Protein AF-A0A359MXP4-F1 (afdb_monomer_lite)

Sequence (325 aa):
GDGKAEIVTGVGAGGGPQVRVFDVSGNPKFGNGFFAFDSSFRGGCDVTVGDFNGDGKAEIAVAAGPGGSPHVRVFTRKGRFLGTEFRPFASDNTGGVSLATANVDGGDDDELVMAIQSAGEAWVKTYKNDGTILGEWKSFADLYSGVAIGAGDITGDGKDDIAVTPRQSAGPHVLWYKGHGKYTGDNFFAYPEDFRGGVNIATGDVNGDGAVDIVTVPGKNRAAGRADLVRYIDVDISEQTTRVYEYGELVREFLVSTGVTKYPTTLGEFSVRKKIYMMDYRWEYGPDHPDNYDIKDVKWNLSFNPADHQYLHYAYWHNNFGHPM

Secondary structure (DSSP, 8-state):
--S--EEEEE--TTS-SEEEEEETTS-BSSTT-EESS-TT--S-EEEEEE-TTSSSS-EEEEEE-TTS-S-EEEE-TTS-EEEEEE--S-TT--S-EEEEEE--SSSSSPEEEEEE-SSS--EEEEE-TTS-EEEEEESSTT--S-EEEEEE-SSSSSS-EEEEEE-TTS--EEEEEETTS-EEEEEEESS-TT--S-EEEEEE-SSSSSSPEEEEEEPP---SS-TTSSEEEEEETTTTEEEEEETTEEEEEEE--PPPTTSPPPPS-----EEEEEEEEEE-SSTT-TT-EEEEEEEEEEEEETTTTEEE---TT---TTS--

Structure (mmCIF, N/CA/C/O backbone):
data_AF-A0A359MXP4-F1
#
_entry.id   AF-A0A359MXP4-F1
#
loop_
_atom_site.group_PDB
_atom_site.id
_atom_site.type_symbol
_atom_site.label_atom_id
_atom_site.label_alt_id
_atom_site.label_comp_id
_atom_site.label_asym_id
_atom_site.label_entity_id
_atom_site.label_seq_id
_atom_site.pdbx_PDB_ins_code
_atom_site.Cartn_x
_atom_site.Cartn_y
_atom_site.Cartn_z
_atom_site.occupancy
_atom_site.B_iso_or_equiv
_atom_site.auth_seq_id
_atom_site.auth_comp_id
_atom_site.auth_asym_id
_atom_site.auth_atom_id
_atom_site.pdbx_PDB_model_num
ATOM 1 N N . GLY A 1 1 ? -21.546 1.685 19.168 1.00 58.75 1 GLY A N 1
ATOM 2 C CA . GLY A 1 1 ? -21.917 2.501 20.360 1.00 58.75 1 GLY A CA 1
ATOM 3 C C . GLY A 1 1 ? -23.238 2.066 20.982 1.00 58.75 1 GLY A C 1
ATOM 4 O O . GLY A 1 1 ? -23.473 2.295 22.157 1.00 58.75 1 GLY A O 1
ATOM 5 N N . ASP A 1 2 ? -24.090 1.426 20.189 1.00 76.31 2 ASP A N 1
ATOM 6 C CA . ASP A 1 2 ? -25.285 0.665 20.568 1.00 76.31 2 ASP A CA 1
ATOM 7 C C . ASP A 1 2 ? -24.973 -0.833 20.801 1.00 76.31 2 ASP A C 1
ATOM 9 O O . ASP A 1 2 ? -25.874 -1.669 20.768 1.00 76.31 2 ASP A O 1
ATOM 13 N N . GLY A 1 3 ? -23.692 -1.181 20.992 1.00 80.06 3 GLY A N 1
ATOM 14 C CA . GLY A 1 3 ? -23.215 -2.561 21.121 1.00 80.06 3 GLY A CA 1
ATOM 15 C C . GLY A 1 3 ? -23.261 -3.391 19.833 1.00 80.06 3 GLY A C 1
ATOM 16 O O . GLY A 1 3 ? -23.008 -4.589 19.893 1.00 80.06 3 GLY A O 1
ATOM 17 N N . LYS A 1 4 ? -23.590 -2.794 18.679 1.00 85.75 4 LYS A N 1
ATOM 18 C CA . LYS A 1 4 ? -23.597 -3.482 17.384 1.00 85.75 4 LYS A CA 1
ATOM 19 C C . LYS A 1 4 ? -22.429 -3.009 16.528 1.00 85.75 4 LYS A C 1
ATOM 21 O O . LYS A 1 4 ? -22.044 -1.845 16.589 1.00 85.75 4 LYS A O 1
ATOM 26 N N . ALA A 1 5 ? -21.876 -3.930 15.745 1.00 88.00 5 ALA A N 1
ATOM 27 C CA . ALA A 1 5 ? -20.875 -3.597 14.745 1.00 88.00 5 ALA A CA 1
ATOM 28 C C . ALA A 1 5 ? -21.509 -2.807 13.589 1.00 88.00 5 ALA A C 1
ATOM 30 O O . ALA A 1 5 ? -22.690 -2.964 13.266 1.00 88.00 5 ALA A O 1
ATOM 31 N N . GLU A 1 6 ? -20.699 -1.981 12.943 1.00 92.94 6 GLU A N 1
ATOM 32 C CA . GLU A 1 6 ? -21.036 -1.255 11.724 1.00 92.94 6 GLU A CA 1
ATOM 33 C C . GLU A 1 6 ? -19.986 -1.532 10.646 1.00 92.94 6 GLU A C 1
ATOM 35 O O . GLU A 1 6 ? -18.861 -1.925 10.941 1.00 92.94 6 GLU A O 1
ATOM 40 N N . ILE A 1 7 ? -20.355 -1.301 9.388 1.00 95.25 7 ILE A N 1
ATOM 41 C CA . ILE A 1 7 ? -19.462 -1.440 8.237 1.00 95.25 7 ILE A CA 1
ATOM 42 C C . ILE A 1 7 ? -19.042 -0.042 7.793 1.00 95.25 7 ILE A C 1
ATOM 44 O O . ILE A 1 7 ? -19.893 0.788 7.468 1.00 95.25 7 ILE A O 1
ATOM 48 N N . VAL A 1 8 ? -17.738 0.218 7.741 1.00 97.19 8 VAL A N 1
ATOM 49 C CA . VAL A 1 8 ? -17.172 1.462 7.206 1.00 97.19 8 VAL A CA 1
ATOM 50 C C . VAL A 1 8 ? -16.453 1.155 5.900 1.00 97.19 8 VAL A C 1
ATOM 52 O O . VAL A 1 8 ? -15.675 0.212 5.823 1.00 97.19 8 VAL A O 1
ATOM 55 N N . THR A 1 9 ? -16.718 1.942 4.860 1.00 97.19 9 THR A N 1
ATOM 56 C CA . THR A 1 9 ? -16.117 1.747 3.534 1.00 97.19 9 THR A CA 1
ATOM 57 C C . THR A 1 9 ? -15.440 3.022 3.060 1.00 97.19 9 THR A C 1
ATOM 59 O O . THR A 1 9 ? -16.075 4.081 3.082 1.00 97.19 9 THR A O 1
ATOM 62 N N . GLY A 1 10 ? -14.212 2.906 2.561 1.00 97.31 10 GLY A N 1
ATOM 63 C CA . GLY A 1 10 ? -13.547 3.904 1.724 1.00 97.31 10 GLY A CA 1
ATOM 64 C C . GLY A 1 10 ? -13.603 3.501 0.251 1.00 97.31 10 GLY A C 1
ATOM 65 O O . GLY A 1 10 ? -13.721 2.320 -0.080 1.00 97.31 10 GLY A O 1
ATOM 66 N N . VAL A 1 11 ? -13.547 4.476 -0.651 1.00 96.38 11 VAL A N 1
ATOM 67 C CA . VAL A 1 11 ? -13.474 4.209 -2.093 1.00 96.38 11 VAL A CA 1
ATOM 68 C C . VAL A 1 11 ? -12.009 4.141 -2.515 1.00 96.38 11 VAL A C 1
ATOM 70 O O . VAL A 1 11 ? -11.247 5.056 -2.226 1.00 96.38 11 VAL A O 1
ATOM 73 N N . GLY A 1 12 ? -11.619 3.082 -3.226 1.00 91.75 12 GLY A N 1
ATOM 74 C CA . GLY A 1 12 ? -10.251 2.911 -3.724 1.00 91.75 12 GLY A CA 1
ATOM 75 C C . GLY A 1 12 ? -9.867 3.846 -4.882 1.00 91.75 12 GLY A C 1
ATOM 76 O O . GLY A 1 12 ? -10.651 4.683 -5.340 1.00 91.75 12 GLY A O 1
ATOM 77 N N . ALA A 1 13 ? -8.639 3.675 -5.382 1.00 88.69 13 ALA A N 1
ATOM 78 C CA . ALA A 1 13 ? -8.082 4.471 -6.477 1.00 88.69 13 ALA A CA 1
ATOM 79 C C . ALA A 1 13 ? -8.990 4.503 -7.724 1.00 88.69 13 ALA A C 1
ATOM 81 O O . ALA A 1 13 ? -9.570 3.494 -8.125 1.00 88.69 13 ALA A O 1
ATOM 82 N N . GLY A 1 14 ? -9.100 5.681 -8.344 1.00 87.94 14 GLY A N 1
ATOM 83 C CA . GLY A 1 14 ? -10.032 5.987 -9.434 1.00 87.94 14 GLY A CA 1
ATOM 84 C C . GLY A 1 14 ? -11.324 6.664 -8.960 1.00 87.94 14 GLY A C 1
ATOM 85 O O . GLY A 1 14 ? -11.947 7.396 -9.731 1.00 87.94 14 GLY A O 1
ATOM 86 N N . GLY A 1 15 ? -11.707 6.486 -7.692 1.00 92.19 15 GLY A N 1
ATOM 87 C CA . GLY A 1 15 ? -12.828 7.185 -7.066 1.00 92.19 15 GLY A CA 1
ATOM 88 C C . GLY A 1 15 ? -12.403 8.352 -6.171 1.00 92.19 15 GLY A C 1
ATOM 89 O O . GLY A 1 15 ? -11.222 8.574 -5.911 1.00 92.19 15 GLY A O 1
ATOM 90 N N . GLY A 1 16 ? -13.384 9.134 -5.713 1.00 95.88 16 GLY A N 1
ATOM 91 C CA . GLY A 1 16 ? -13.147 10.191 -4.723 1.00 95.88 16 GLY A CA 1
ATOM 92 C C . GLY A 1 16 ? -12.877 9.636 -3.321 1.00 95.88 16 GLY A C 1
ATOM 93 O O . GLY A 1 16 ? -13.247 8.497 -3.063 1.00 95.88 16 GLY A O 1
ATOM 94 N N . PRO A 1 17 ? -12.300 10.419 -2.391 1.00 97.44 17 PRO A N 1
ATOM 95 C CA . PRO A 1 17 ? -12.008 9.990 -1.016 1.00 97.44 17 PRO A CA 1
ATOM 96 C C . PRO A 1 17 ? -13.277 9.959 -0.142 1.00 97.44 17 PRO A C 1
ATOM 98 O O . PRO A 1 17 ? -13.365 10.625 0.895 1.00 97.44 17 PRO A O 1
ATOM 101 N N . GLN A 1 18 ? -14.309 9.265 -0.620 1.00 97.81 18 GLN A N 1
ATOM 102 C CA . GLN A 1 18 ? -15.609 9.162 0.024 1.00 97.81 18 GLN A CA 1
ATOM 103 C C . GLN A 1 18 ? -15.598 8.025 1.040 1.00 97.81 18 GLN A C 1
ATOM 105 O O . GLN A 1 18 ? -15.210 6.901 0.728 1.00 97.81 18 GLN A O 1
ATOM 110 N N . VAL A 1 19 ? -16.107 8.319 2.231 1.00 98.44 19 VAL A N 1
ATOM 111 C CA . VAL A 1 19 ? -16.314 7.354 3.305 1.00 98.44 19 VAL A CA 1
ATOM 112 C C . VAL A 1 19 ? -17.802 7.210 3.571 1.00 98.44 19 VAL A C 1
ATOM 114 O O . VAL A 1 19 ? -18.528 8.204 3.659 1.00 98.44 19 VAL A O 1
ATOM 117 N N . ARG A 1 20 ? -18.268 5.969 3.710 1.00 97.50 20 ARG A N 1
ATOM 118 C CA . ARG A 1 20 ? -19.659 5.640 4.046 1.00 97.50 20 ARG A CA 1
ATOM 119 C C . ARG A 1 20 ? -19.707 4.671 5.217 1.00 97.50 20 ARG A C 1
ATOM 121 O O . ARG A 1 20 ? -18.779 3.896 5.420 1.00 97.50 20 ARG A O 1
ATOM 128 N N . VAL A 1 21 ? -20.801 4.738 5.970 1.00 96.88 21 VAL A N 1
ATOM 129 C CA . VAL A 1 21 ? -21.046 3.890 7.140 1.00 96.88 21 VAL A CA 1
ATOM 130 C C . VAL A 1 21 ? -22.407 3.231 6.998 1.00 96.88 21 VAL A C 1
ATOM 132 O O . VAL A 1 21 ? -23.401 3.908 6.707 1.00 96.88 21 VAL A O 1
ATOM 135 N N . PHE A 1 22 ? -22.446 1.927 7.227 1.00 95.69 22 PHE A N 1
ATOM 136 C CA . PHE A 1 22 ? -23.628 1.089 7.118 1.00 95.69 22 PHE A CA 1
ATOM 137 C C . PHE A 1 22 ? -23.827 0.271 8.393 1.00 95.69 22 PHE A C 1
ATOM 139 O O . PHE A 1 22 ? -22.880 0.022 9.137 1.00 95.69 22 PHE A O 1
ATOM 146 N N . ASP A 1 23 ? -25.058 -0.156 8.653 1.00 93.44 23 ASP A N 1
ATOM 147 C CA . ASP A 1 23 ? -25.278 -1.276 9.564 1.00 93.44 23 ASP A CA 1
ATOM 148 C C . ASP A 1 23 ? -24.835 -2.601 8.916 1.00 93.44 23 ASP A C 1
ATOM 150 O O . ASP A 1 23 ? -24.521 -2.667 7.725 1.00 93.44 23 ASP A O 1
ATOM 154 N N . VAL A 1 24 ? -24.847 -3.680 9.697 1.00 93.06 24 VAL A N 1
ATOM 155 C CA . VAL A 1 24 ? -24.519 -5.035 9.214 1.00 93.06 24 VAL A CA 1
ATOM 156 C C . VAL A 1 24 ? -25.471 -5.565 8.136 1.00 93.06 24 VAL A C 1
ATOM 158 O O . VAL A 1 24 ? -25.159 -6.548 7.476 1.00 93.06 24 VAL A O 1
ATOM 161 N N . SER A 1 25 ? -26.639 -4.941 7.951 1.00 94.31 25 SER A N 1
ATOM 162 C CA . SER A 1 25 ? -27.585 -5.264 6.875 1.00 94.31 25 SER A CA 1
ATOM 163 C C . SER A 1 25 ? -27.326 -4.448 5.601 1.00 94.31 25 SER A C 1
ATOM 165 O O . SER A 1 25 ? -28.045 -4.613 4.617 1.00 94.31 25 SER A O 1
ATOM 167 N N . GLY A 1 26 ? -26.313 -3.575 5.597 1.00 93.50 26 GLY A N 1
ATOM 168 C CA . GLY A 1 26 ? -25.959 -2.723 4.465 1.00 93.50 26 GLY A CA 1
ATOM 169 C C . GLY A 1 26 ? -26.799 -1.449 4.346 1.00 93.50 26 GLY A C 1
ATOM 170 O O . GLY A 1 26 ? -26.709 -0.757 3.330 1.00 93.50 26 GLY A O 1
ATOM 171 N N . ASN A 1 27 ? -27.601 -1.093 5.355 1.00 94.56 27 ASN A N 1
ATOM 172 C CA . ASN A 1 27 ? -28.353 0.161 5.340 1.00 94.56 27 ASN A CA 1
ATOM 173 C C . ASN A 1 27 ? -27.451 1.327 5.758 1.00 94.56 27 ASN A C 1
ATOM 175 O O . ASN A 1 27 ? -26.752 1.227 6.769 1.00 94.56 27 ASN A O 1
ATOM 179 N N . PRO A 1 28 ? -27.469 2.465 5.041 1.00 94.44 28 PRO A N 1
ATOM 180 C CA . PRO A 1 28 ? -26.634 3.609 5.386 1.00 94.44 28 PRO A CA 1
ATOM 181 C C . PRO A 1 28 ? -27.048 4.211 6.736 1.00 94.44 28 PRO A C 1
ATOM 183 O O . PRO A 1 28 ? -28.216 4.532 6.954 1.00 94.44 28 PRO A O 1
ATOM 186 N N . LYS A 1 29 ? -26.078 4.428 7.632 1.00 92.00 29 LYS A N 1
ATOM 187 C CA . LYS A 1 29 ? -26.317 4.994 8.975 1.00 92.00 29 LYS A CA 1
ATOM 188 C C . LYS A 1 29 ? -26.466 6.516 8.969 1.00 92.00 29 LYS A C 1
ATOM 190 O O . LYS A 1 29 ? -27.056 7.067 9.897 1.00 92.00 29 LYS A O 1
ATOM 195 N N . PHE A 1 30 ? -25.944 7.205 7.951 1.00 89.19 30 PHE A N 1
ATOM 196 C CA . PHE A 1 30 ? -26.188 8.634 7.733 1.00 89.19 30 PHE A CA 1
ATOM 197 C C . PHE A 1 30 ? -25.891 9.070 6.290 1.00 89.19 30 PHE A C 1
ATOM 199 O O . PHE A 1 30 ? -24.828 8.774 5.745 1.00 89.19 30 PHE A O 1
ATOM 206 N N . GLY A 1 31 ? -26.818 9.843 5.710 1.00 85.75 31 GLY A N 1
ATOM 207 C CA . GLY A 1 31 ? -26.658 10.554 4.436 1.00 85.75 31 GLY A CA 1
ATOM 208 C C . GLY A 1 31 ? -25.987 9.750 3.312 1.00 85.75 31 GLY A C 1
ATOM 209 O O . GLY A 1 31 ? -26.146 8.537 3.196 1.00 85.75 31 GLY A O 1
ATOM 210 N N . ASN A 1 32 ? -25.197 10.450 2.497 1.00 89.75 32 ASN A N 1
ATOM 211 C CA . ASN A 1 32 ? -24.334 9.859 1.468 1.00 89.75 32 ASN A CA 1
ATOM 212 C C . ASN A 1 32 ? -22.888 9.680 1.969 1.00 89.75 32 ASN A C 1
ATOM 214 O O . ASN A 1 32 ? -21.954 9.655 1.168 1.00 89.75 32 ASN A O 1
ATOM 218 N N . GLY A 1 33 ? -22.689 9.577 3.286 1.00 95.31 33 GLY A N 1
ATOM 219 C CA . GLY A 1 33 ? -21.358 9.625 3.885 1.00 95.31 33 GLY A CA 1
ATOM 220 C C . GLY A 1 33 ? -20.721 11.016 3.806 1.00 95.31 33 GLY A C 1
ATOM 221 O O . GLY A 1 33 ? -21.423 12.029 3.838 1.00 95.31 33 GLY A O 1
ATOM 222 N N . PHE A 1 34 ? -19.393 11.066 3.723 1.00 97.69 34 PHE A N 1
ATOM 223 C CA . PHE A 1 34 ? -18.607 12.305 3.675 1.00 97.69 34 PHE A CA 1
ATOM 224 C C . PHE A 1 34 ? -17.335 12.129 2.834 1.00 97.69 34 PHE A C 1
ATOM 226 O O . PHE A 1 34 ? -16.897 11.006 2.600 1.00 97.69 34 PHE A O 1
ATOM 233 N N . PHE A 1 35 ? -16.733 13.233 2.386 1.00 97.69 35 PHE A N 1
ATOM 234 C CA . PHE A 1 35 ? -15.404 13.225 1.766 1.00 97.69 35 PHE A CA 1
ATOM 235 C C . PHE A 1 35 ? -14.353 13.610 2.809 1.00 97.69 35 PHE A C 1
ATOM 237 O O . PHE A 1 35 ? -14.474 14.657 3.443 1.00 97.69 35 PHE A O 1
ATOM 244 N N . ALA A 1 36 ? -13.332 12.771 2.994 1.00 97.81 36 ALA A N 1
ATOM 245 C CA . ALA A 1 36 ? -12.276 13.019 3.983 1.00 97.81 36 ALA A CA 1
ATOM 246 C C . ALA A 1 36 ? -11.244 14.064 3.515 1.00 97.81 36 ALA A C 1
ATOM 248 O O . ALA A 1 36 ? -10.635 14.772 4.326 1.00 97.81 36 ALA A O 1
ATOM 249 N N . PHE A 1 37 ? -11.084 14.182 2.195 1.00 97.44 37 PHE A N 1
ATOM 250 C CA . PHE A 1 37 ? -10.199 15.129 1.516 1.00 97.44 37 PHE A CA 1
ATOM 251 C C . PHE A 1 37 ? -10.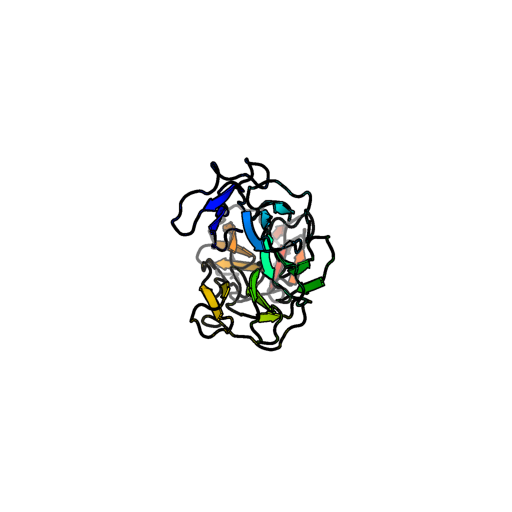953 15.848 0.389 1.00 97.44 37 PHE A C 1
ATOM 253 O O . PHE A 1 37 ? -12.182 15.790 0.323 1.00 97.44 37 PHE A O 1
ATOM 260 N N . ASP A 1 38 ? -10.228 16.543 -0.490 1.00 96.94 38 ASP A N 1
ATOM 261 C CA . ASP A 1 38 ? -10.822 17.234 -1.633 1.00 96.94 38 ASP A CA 1
ATOM 262 C C . ASP A 1 38 ? -11.672 16.270 -2.479 1.00 96.94 38 ASP A C 1
ATOM 264 O O . ASP A 1 38 ? -11.207 15.223 -2.926 1.00 96.94 38 ASP A O 1
ATOM 268 N N . SER A 1 39 ? -12.937 16.623 -2.708 1.00 96.69 39 SER A N 1
ATOM 269 C CA . SER A 1 39 ? -13.881 15.783 -3.456 1.00 96.69 39 SER A CA 1
ATOM 270 C C . SER A 1 39 ? -13.497 15.564 -4.926 1.00 96.69 39 SER A C 1
ATOM 272 O O . SER A 1 39 ? -14.024 14.653 -5.568 1.00 96.69 39 SER A O 1
ATOM 274 N N . SER A 1 40 ? -12.588 16.373 -5.478 1.00 96.88 40 SER A N 1
ATOM 275 C CA . SER A 1 40 ? -12.017 16.221 -6.821 1.00 96.88 40 SER A CA 1
ATOM 276 C C . SER A 1 40 ? -10.807 15.284 -6.863 1.00 96.88 40 SER A C 1
ATOM 278 O O . SER A 1 40 ? -10.468 14.795 -7.940 1.00 96.88 40 SER A O 1
ATOM 280 N N . PHE A 1 41 ? -10.203 14.958 -5.715 1.00 95.81 41 PHE A N 1
ATOM 281 C CA . PHE A 1 41 ? -9.130 13.970 -5.632 1.00 95.81 41 PHE A CA 1
ATOM 282 C C . PHE A 1 41 ? -9.629 12.602 -6.112 1.00 95.81 41 PHE A C 1
ATOM 284 O O . PHE A 1 41 ? -10.774 12.232 -5.854 1.00 95.81 41 PHE A O 1
ATOM 291 N N . ARG A 1 42 ? -8.801 11.859 -6.855 1.00 96.12 42 ARG A N 1
ATOM 292 C CA . ARG A 1 42 ? -9.168 10.558 -7.452 1.00 96.12 42 ARG A CA 1
ATOM 293 C C . ARG A 1 42 ? -8.266 9.400 -7.029 1.00 96.12 42 ARG A C 1
ATOM 295 O O . ARG A 1 42 ? -8.372 8.309 -7.580 1.00 96.12 42 ARG A O 1
ATOM 302 N N . GLY A 1 43 ? -7.400 9.618 -6.042 1.00 92.62 43 GLY A N 1
ATOM 303 C CA . GLY A 1 43 ? -6.613 8.542 -5.440 1.00 92.62 43 GLY A CA 1
ATOM 304 C C . GLY A 1 43 ? -7.410 7.650 -4.492 1.00 92.62 43 GLY A C 1
ATOM 305 O O . GLY A 1 43 ? -6.891 6.634 -4.044 1.00 92.62 43 GLY A O 1
ATOM 306 N N . GLY A 1 44 ? -8.668 8.000 -4.206 1.00 97.50 44 GLY A N 1
ATOM 307 C CA . GLY A 1 44 ? -9.482 7.307 -3.218 1.00 97.50 44 GLY A CA 1
ATOM 308 C C . GLY A 1 44 ? -8.991 7.537 -1.789 1.00 97.50 44 GLY A C 1
ATOM 309 O O . GLY A 1 44 ? -8.311 8.524 -1.488 1.00 97.50 44 GLY A O 1
ATOM 310 N N . CYS A 1 45 ? -9.352 6.624 -0.899 1.00 97.94 45 CYS A N 1
ATOM 311 C CA . CYS A 1 45 ? -8.883 6.588 0.474 1.00 97.94 45 CYS A CA 1
ATOM 312 C C . CYS A 1 45 ? -8.810 5.160 1.015 1.00 97.94 45 CYS A C 1
ATOM 314 O O . CYS A 1 45 ? -9.521 4.269 0.550 1.00 97.94 45 CYS A O 1
ATOM 316 N N . ASP A 1 46 ? -7.967 4.987 2.028 1.00 97.88 46 ASP A N 1
ATOM 317 C CA . ASP A 1 46 ? -7.993 3.826 2.913 1.00 97.88 46 ASP A CA 1
ATOM 318 C C . ASP A 1 46 ? -8.648 4.210 4.247 1.00 97.88 46 ASP A C 1
ATOM 320 O O . ASP A 1 46 ? -8.604 5.382 4.642 1.00 97.88 46 ASP A O 1
ATOM 324 N N . VAL A 1 47 ? -9.291 3.257 4.920 1.00 98.19 47 VAL A N 1
ATOM 325 C CA . VAL A 1 47 ? -10.030 3.496 6.168 1.00 98.19 47 VAL A CA 1
ATOM 326 C C . VAL A 1 47 ? -9.712 2.439 7.213 1.00 98.19 47 VAL A C 1
ATOM 328 O O . VAL A 1 47 ? -9.630 1.258 6.903 1.00 98.19 47 VAL A O 1
ATOM 331 N N . THR A 1 48 ? -9.623 2.864 8.470 1.00 97.88 48 THR A N 1
ATOM 332 C CA . THR A 1 48 ? -9.632 1.959 9.623 1.00 97.88 48 THR A CA 1
ATOM 333 C C . THR A 1 48 ? -10.487 2.549 10.743 1.00 97.88 48 THR A C 1
ATOM 335 O O . THR A 1 48 ? -10.807 3.743 10.739 1.00 97.88 48 THR A O 1
ATOM 338 N N . VAL A 1 49 ? -10.912 1.703 11.675 1.00 97.19 49 VAL A N 1
ATOM 339 C CA . VAL A 1 49 ? -11.834 2.050 12.761 1.00 97.19 49 VAL A CA 1
ATOM 340 C C . VAL A 1 49 ? -11.234 1.573 14.075 1.00 97.19 49 VAL A C 1
ATOM 342 O O . VAL A 1 49 ? -10.733 0.456 14.132 1.00 97.19 49 VAL A O 1
ATOM 345 N N . GLY A 1 50 ? -11.263 2.415 15.101 1.00 95.94 50 GLY A N 1
ATOM 346 C CA . GLY A 1 50 ? -10.667 2.132 16.409 1.00 95.94 50 GLY A CA 1
ATOM 347 C C . GLY A 1 50 ? -11.016 3.215 17.418 1.00 95.94 50 GLY A C 1
ATOM 348 O O . GLY A 1 50 ? -11.388 4.323 17.025 1.00 95.94 50 GLY A O 1
ATOM 349 N N . ASP A 1 51 ? -10.957 2.897 18.703 1.00 96.62 51 ASP A N 1
ATOM 350 C CA . ASP A 1 51 ? -11.113 3.858 19.794 1.00 96.62 51 ASP A CA 1
ATOM 351 C C . ASP A 1 51 ? -9.810 4.624 20.028 1.00 96.62 51 ASP A C 1
ATOM 353 O O . ASP A 1 51 ? -9.103 4.437 21.012 1.00 96.62 51 ASP A O 1
ATOM 357 N N . PHE A 1 52 ? -9.477 5.511 19.094 1.00 97.50 52 PHE A N 1
ATOM 358 C CA . PHE A 1 52 ? -8.205 6.234 19.113 1.00 97.50 52 PHE A CA 1
ATOM 359 C C . PHE A 1 52 ? -8.111 7.261 20.249 1.00 97.50 52 PHE A C 1
ATOM 361 O O . PHE A 1 52 ? -7.059 7.856 20.462 1.00 97.50 52 PHE A O 1
ATOM 368 N N . ASN A 1 53 ? -9.215 7.568 20.932 1.00 94.88 53 ASN A N 1
ATOM 369 C CA . ASN A 1 53 ? -9.229 8.560 22.006 1.00 94.88 53 ASN A CA 1
ATOM 370 C C . ASN A 1 53 ? -9.555 7.978 23.393 1.00 94.88 53 ASN A C 1
ATOM 372 O O . ASN A 1 53 ? -9.533 8.731 24.368 1.00 94.88 53 ASN A O 1
ATOM 376 N N . GLY A 1 54 ? -9.812 6.669 23.482 1.00 94.94 54 GLY A N 1
ATOM 377 C CA . GLY A 1 54 ? -10.061 5.956 24.733 1.00 94.94 54 GLY A CA 1
ATOM 378 C C . GLY A 1 54 ? -11.390 6.315 25.408 1.00 94.94 54 GLY A C 1
ATOM 379 O O . GLY A 1 54 ? -11.502 6.215 26.631 1.00 94.94 54 GLY A O 1
ATOM 380 N N . ASP A 1 55 ? -12.405 6.777 24.663 1.00 93.75 55 ASP A N 1
ATOM 381 C CA . ASP A 1 55 ? -13.727 7.113 25.229 1.00 93.75 55 ASP A CA 1
ATOM 382 C C . ASP A 1 55 ? -14.744 5.958 25.171 1.00 93.75 55 ASP A C 1
ATOM 384 O O . ASP A 1 55 ? -15.947 6.148 25.414 1.00 93.75 55 ASP A O 1
ATOM 388 N N . GLY A 1 56 ? -14.269 4.749 24.868 1.00 91.94 56 GLY A N 1
ATOM 389 C CA . GLY A 1 56 ? -15.037 3.518 24.689 1.00 91.94 56 GLY A CA 1
ATOM 390 C C . GLY A 1 56 ? -15.772 3.464 23.350 1.00 91.94 56 GLY A C 1
ATOM 391 O O . GLY A 1 56 ? -16.833 2.833 23.235 1.00 91.94 56 GLY A O 1
ATOM 392 N N . LYS A 1 57 ? -15.333 4.243 22.356 1.00 92.00 57 LYS A N 1
ATOM 393 C CA . LYS A 1 57 ? -16.237 4.732 21.317 1.00 92.00 57 LYS A CA 1
ATOM 394 C C . LYS A 1 57 ? -15.529 4.984 19.984 1.00 92.00 57 LYS A C 1
ATOM 396 O O . LYS A 1 57 ? -15.575 6.090 19.494 1.00 92.00 57 LYS A O 1
ATOM 401 N N . ALA A 1 58 ? -15.221 3.922 19.252 1.00 94.31 58 ALA A N 1
ATOM 402 C CA . ALA A 1 58 ? -14.593 3.973 17.925 1.00 94.31 58 ALA A CA 1
ATOM 403 C C . ALA A 1 58 ? -14.849 5.200 17.000 1.00 94.31 58 ALA A C 1
ATOM 405 O O . ALA A 1 58 ? -15.993 5.588 16.686 1.00 94.31 58 ALA A O 1
ATOM 406 N N . GLU A 1 59 ? -13.734 5.708 16.480 1.00 97.12 59 GLU A N 1
ATOM 407 C CA . GLU A 1 59 ? -13.549 6.715 15.440 1.00 97.12 59 GLU A CA 1
ATOM 408 C C . GLU A 1 59 ? -13.256 6.081 14.077 1.00 97.12 59 GLU A C 1
ATOM 410 O O . GLU A 1 59 ? -13.054 4.880 13.944 1.00 97.12 59 GLU A O 1
ATOM 415 N N . ILE A 1 60 ? -13.218 6.918 13.040 1.00 98.25 60 ILE A N 1
ATOM 416 C CA . ILE A 1 60 ? -12.831 6.542 11.683 1.00 98.25 60 ILE A CA 1
ATOM 417 C C . ILE A 1 60 ? -11.561 7.306 11.319 1.00 98.25 60 ILE A C 1
ATOM 419 O O . ILE A 1 60 ? -11.595 8.531 11.182 1.00 98.25 60 ILE A O 1
ATOM 423 N N . ALA A 1 61 ? -10.459 6.596 11.110 1.00 98.62 61 ALA A N 1
ATOM 424 C CA . ALA A 1 61 ? -9.258 7.158 10.511 1.00 98.62 61 ALA A CA 1
ATOM 425 C C . ALA A 1 61 ? -9.275 6.929 8.999 1.00 98.62 61 ALA A C 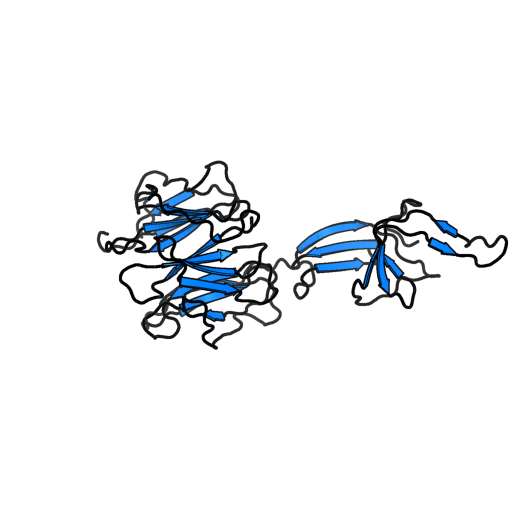1
ATOM 427 O O . ALA A 1 61 ? -9.679 5.871 8.517 1.00 98.62 61 ALA A O 1
ATOM 428 N N . VAL A 1 62 ? -8.872 7.951 8.247 1.00 98.69 62 VAL A N 1
ATOM 429 C CA . VAL A 1 62 ? -8.919 7.952 6.785 1.00 98.69 62 VAL A CA 1
ATOM 430 C C . VAL A 1 62 ? -7.598 8.456 6.235 1.00 98.69 62 VAL A C 1
ATOM 432 O O . VAL A 1 62 ? -7.158 9.553 6.583 1.00 98.69 62 VAL A O 1
ATOM 435 N N . ALA A 1 63 ? -6.993 7.675 5.349 1.00 98.44 63 ALA A N 1
ATOM 436 C CA . ALA A 1 63 ? -5.750 7.990 4.663 1.00 98.44 63 ALA A CA 1
ATOM 437 C C . ALA A 1 63 ? -6.007 8.340 3.199 1.00 98.44 63 ALA A C 1
ATOM 439 O O . ALA A 1 63 ? -6.867 7.746 2.547 1.00 98.44 63 ALA A O 1
ATOM 440 N N . ALA A 1 64 ? -5.248 9.292 2.660 1.00 98.12 64 ALA A N 1
ATOM 441 C CA . ALA A 1 64 ? -5.243 9.551 1.228 1.00 98.12 64 ALA A CA 1
ATOM 442 C C . ALA A 1 64 ? -4.597 8.371 0.483 1.00 98.12 64 ALA A C 1
ATOM 444 O O . ALA A 1 64 ? -3.504 7.923 0.840 1.00 98.12 64 ALA A O 1
ATOM 445 N N . GLY A 1 65 ? -5.274 7.881 -0.559 1.00 96.50 65 GLY A N 1
ATOM 446 C CA . GLY A 1 65 ? -4.719 6.862 -1.452 1.00 96.50 65 GLY A CA 1
ATOM 447 C C . GLY A 1 65 ? -3.662 7.419 -2.424 1.00 96.50 65 GLY A C 1
ATOM 448 O O . GLY A 1 65 ? -3.219 8.566 -2.280 1.00 96.50 65 GLY A O 1
ATOM 449 N N . PRO A 1 66 ? -3.248 6.637 -3.439 1.00 92.75 66 PRO A N 1
ATOM 450 C CA . PRO A 1 66 ? -2.157 7.005 -4.341 1.00 92.75 66 PRO A CA 1
ATOM 451 C C . PRO A 1 66 ? -2.434 8.292 -5.132 1.00 92.75 66 PRO A C 1
ATOM 453 O O . PRO A 1 66 ? -3.559 8.561 -5.550 1.00 92.75 66 PRO A O 1
ATOM 456 N N . GLY A 1 67 ? -1.395 9.092 -5.362 1.00 89.50 67 GLY A N 1
ATOM 457 C CA . GLY A 1 67 ? -1.459 10.406 -6.012 1.00 89.50 67 GLY A CA 1
ATOM 458 C C . GLY A 1 67 ? -1.737 11.577 -5.062 1.00 89.50 67 GLY A C 1
ATOM 459 O O . GLY A 1 67 ? -1.663 12.728 -5.490 1.00 89.50 67 GLY A O 1
ATOM 460 N N . GLY A 1 68 ? -2.055 11.315 -3.792 1.00 89.00 68 GLY A N 1
ATOM 461 C CA . GLY A 1 68 ? -2.158 12.333 -2.743 1.00 89.00 68 GLY A CA 1
ATOM 462 C C . GLY A 1 68 ? -0.867 12.444 -1.932 1.00 89.00 68 GLY A C 1
ATOM 463 O O . GLY A 1 68 ? -0.070 11.511 -1.905 1.00 89.00 68 GLY A O 1
ATOM 464 N N . SER A 1 69 ? -0.669 13.566 -1.232 1.00 91.75 69 SER A N 1
ATOM 465 C CA . SER A 1 69 ? 0.332 13.637 -0.153 1.00 91.75 69 SER A CA 1
ATOM 466 C C . SER A 1 69 ? -0.010 12.617 0.943 1.00 91.75 69 SER A C 1
ATOM 468 O O . SER A 1 69 ? -1.204 12.356 1.126 1.00 91.75 69 SER A O 1
ATOM 470 N N . PRO A 1 70 ? 0.957 12.105 1.728 1.00 96.50 70 PRO A N 1
ATOM 471 C CA . PRO A 1 70 ? 0.702 11.080 2.736 1.00 96.50 70 PRO A CA 1
ATOM 472 C C . PRO A 1 70 ? -0.031 11.709 3.925 1.00 96.50 70 PRO A C 1
ATOM 474 O O . PRO A 1 70 ? 0.586 12.125 4.898 1.00 96.50 70 PRO A O 1
ATOM 477 N N . HIS A 1 71 ? -1.347 11.866 3.810 1.00 97.94 71 HIS A N 1
ATOM 478 C CA . HIS A 1 71 ? -2.185 12.610 4.745 1.00 97.94 71 HIS A CA 1
ATOM 479 C C . HIS A 1 71 ? -3.220 11.675 5.350 1.00 97.94 71 HIS A C 1
ATOM 481 O O . HIS A 1 71 ? -3.956 11.003 4.629 1.00 97.94 71 HIS A O 1
ATOM 487 N N . VAL A 1 72 ? -3.276 11.653 6.678 1.00 98.56 72 VAL A N 1
ATOM 488 C CA . VAL A 1 72 ? -4.247 10.878 7.453 1.00 98.56 72 VAL A CA 1
ATOM 489 C C . VAL A 1 72 ? -5.055 11.827 8.326 1.00 98.56 72 VAL A C 1
ATOM 491 O O . VAL A 1 72 ? -4.499 12.776 8.877 1.00 98.56 72 VAL A O 1
ATOM 494 N N . ARG A 1 73 ? -6.362 11.599 8.443 1.00 98.44 73 ARG A N 1
ATOM 495 C CA . ARG A 1 73 ? -7.289 12.390 9.264 1.00 98.44 73 ARG A CA 1
ATOM 496 C C . ARG A 1 73 ? -8.196 11.483 10.077 1.00 98.44 73 ARG A C 1
ATOM 498 O O . ARG A 1 73 ? -8.631 10.452 9.572 1.00 98.44 73 ARG A O 1
ATOM 505 N N . VAL A 1 74 ? -8.539 11.913 11.289 1.00 98.50 74 VAL A N 1
ATOM 506 C CA . VAL A 1 74 ? -9.454 11.180 12.174 1.00 98.50 74 VAL A CA 1
ATOM 507 C C . VAL A 1 74 ? -10.799 11.898 12.272 1.00 98.50 74 VAL A C 1
ATOM 509 O O . VAL A 1 74 ? -10.888 13.122 12.423 1.00 98.50 74 VAL A O 1
ATOM 512 N N . PHE A 1 75 ? -11.869 11.123 12.166 1.00 98.19 75 PHE A N 1
ATOM 513 C CA . PHE A 1 75 ? -13.248 11.577 12.174 1.00 98.19 75 PHE A CA 1
ATOM 514 C C . PHE A 1 75 ? -14.039 10.815 13.228 1.00 98.19 75 PHE A C 1
ATOM 516 O O . PHE A 1 75 ? -13.810 9.643 13.500 1.00 98.19 75 PHE A O 1
ATOM 523 N N . THR A 1 76 ? -15.069 11.460 13.758 1.00 95.62 76 THR A N 1
ATOM 524 C CA . THR A 1 76 ? -16.119 10.753 14.494 1.00 95.62 76 THR A CA 1
ATOM 525 C C . THR A 1 76 ? -16.805 9.715 13.600 1.00 95.62 76 THR A C 1
ATOM 527 O O . THR A 1 76 ? -16.883 9.884 12.381 1.00 95.62 76 THR A O 1
ATOM 530 N N . ARG A 1 77 ? -17.496 8.749 14.214 1.00 91.50 77 ARG A N 1
ATOM 531 C CA . ARG A 1 77 ? -18.398 7.799 13.528 1.00 91.50 77 ARG A CA 1
ATOM 532 C C . ARG A 1 77 ? -19.482 8.421 12.626 1.00 91.50 77 ARG A C 1
ATOM 534 O O . ARG A 1 77 ? -20.140 7.709 11.879 1.00 91.50 77 ARG A O 1
ATOM 541 N N . LYS A 1 78 ? -19.732 9.735 12.739 1.00 92.12 78 LYS A N 1
ATOM 542 C CA . LYS A 1 78 ? -20.692 10.501 11.917 1.00 92.12 78 LYS A CA 1
ATOM 543 C C . LYS A 1 78 ? -20.007 11.374 10.853 1.00 92.12 78 LYS A C 1
ATOM 545 O O . LYS A 1 78 ? -20.654 12.238 10.271 1.00 92.12 78 LYS A O 1
ATOM 550 N N . GLY A 1 79 ? -18.702 11.206 10.639 1.00 94.81 79 GLY A N 1
ATOM 551 C CA . GLY A 1 79 ? -17.941 11.927 9.617 1.00 94.81 79 GLY A CA 1
ATOM 552 C C . GLY A 1 79 ? -17.539 13.359 9.973 1.00 94.81 79 GLY A C 1
ATOM 553 O O . GLY A 1 79 ? -17.048 14.088 9.117 1.00 94.81 79 GLY A O 1
ATOM 554 N N . ARG A 1 80 ? -17.721 13.799 11.225 1.00 95.69 80 ARG A N 1
ATOM 555 C CA . ARG A 1 80 ? -17.162 15.081 11.687 1.00 95.69 80 ARG A CA 1
ATOM 556 C C . ARG A 1 80 ? -15.664 14.930 11.941 1.00 95.69 80 ARG A C 1
ATOM 558 O O . ARG A 1 80 ? -15.295 14.082 12.748 1.00 95.69 80 ARG A O 1
ATOM 565 N N . PHE A 1 81 ? -14.844 15.766 11.307 1.00 97.25 81 PHE A N 1
ATOM 566 C CA . PHE A 1 81 ? -13.401 15.832 11.550 1.00 97.25 81 PHE A CA 1
ATOM 567 C C . PHE A 1 81 ? -13.109 16.196 13.012 1.00 97.25 81 PHE A C 1
ATOM 569 O O . PHE A 1 81 ? -13.753 17.094 13.558 1.00 97.25 81 PHE A O 1
ATOM 576 N N . LEU A 1 82 ? -12.170 15.489 13.642 1.00 96.44 82 LEU A N 1
ATOM 577 C CA . LEU A 1 82 ? -11.817 15.692 15.051 1.00 96.44 82 LEU A CA 1
ATOM 578 C C . LEU A 1 82 ? -10.697 16.712 15.274 1.00 96.44 82 LEU A C 1
ATOM 580 O O . LEU A 1 82 ? -10.457 17.096 16.411 1.00 96.44 82 LEU A O 1
ATOM 584 N N . GLY A 1 83 ? -10.043 17.183 14.211 1.00 95.38 83 GLY A N 1
ATOM 585 C CA . GLY A 1 83 ? -8.872 18.055 14.324 1.00 95.38 83 GLY A CA 1
ATOM 586 C C . GLY A 1 83 ? -7.545 17.296 14.332 1.00 95.38 83 GLY A C 1
ATOM 587 O O . GLY A 1 83 ? -6.509 17.920 14.134 1.00 95.38 83 GLY A O 1
ATOM 588 N N . THR A 1 84 ? -7.569 15.969 14.482 1.00 96.00 84 THR A N 1
ATOM 589 C CA . THR A 1 84 ? -6.370 15.131 14.410 1.00 96.00 84 THR A CA 1
ATOM 590 C C . THR A 1 84 ? -5.999 14.808 12.967 1.00 96.00 84 THR A C 1
ATOM 592 O O . THR A 1 84 ? -6.790 14.209 12.230 1.00 96.00 84 THR A O 1
ATOM 595 N N . GLU A 1 85 ? -4.774 15.152 12.572 1.00 97.00 85 GLU A N 1
ATOM 596 C CA . GLU A 1 85 ? -4.210 14.767 11.282 1.00 97.00 85 GLU A CA 1
ATOM 597 C C . GLU A 1 85 ? -2.713 14.459 11.347 1.00 97.00 85 GLU A C 1
ATOM 599 O O . GLU A 1 85 ? -1.980 15.037 12.144 1.00 97.00 85 GLU A O 1
ATOM 604 N N . PHE A 1 86 ? -2.254 13.582 10.455 1.00 97.62 86 PHE A N 1
ATOM 605 C CA . PHE A 1 86 ? -0.871 13.114 10.398 1.00 97.62 86 PHE A CA 1
ATOM 606 C C . PHE A 1 86 ? -0.304 13.244 8.989 1.00 97.62 86 PHE A C 1
ATOM 608 O O . PHE A 1 86 ? -1.025 13.117 7.993 1.00 97.62 86 PHE A O 1
ATOM 615 N N . ARG A 1 87 ? 1.014 13.453 8.923 1.00 96.62 87 ARG A N 1
ATOM 616 C CA . ARG A 1 87 ? 1.827 13.339 7.706 1.00 96.62 87 ARG A CA 1
ATOM 617 C C . ARG A 1 87 ? 3.002 12.400 7.975 1.00 96.62 87 ARG A C 1
ATOM 619 O O . ARG A 1 87 ? 4.103 12.880 8.230 1.00 96.62 87 ARG A O 1
ATOM 626 N N . PRO A 1 88 ? 2.762 11.075 8.013 1.00 96.50 88 PRO A N 1
ATOM 627 C CA . PRO A 1 88 ? 3.744 10.107 8.508 1.00 96.50 88 PRO A CA 1
ATOM 628 C C . PRO A 1 88 ? 4.995 9.989 7.627 1.00 96.50 88 PRO A C 1
ATOM 630 O O . PRO A 1 88 ? 6.051 9.577 8.109 1.00 96.50 88 PRO A O 1
ATOM 633 N N . PHE A 1 89 ? 4.895 10.357 6.348 1.00 96.81 89 PHE A N 1
ATOM 634 C CA . PHE A 1 89 ? 5.967 10.210 5.363 1.00 96.81 89 PHE A CA 1
ATOM 635 C C . PHE A 1 89 ? 6.294 11.543 4.681 1.00 96.81 89 PHE A C 1
ATOM 637 O O . PHE A 1 89 ? 5.555 12.522 4.808 1.00 96.81 89 PHE A O 1
ATOM 644 N N . ALA A 1 90 ? 7.419 11.576 3.963 1.00 94.31 90 ALA A N 1
ATOM 645 C CA . ALA A 1 90 ? 7.862 12.755 3.225 1.00 94.31 90 ALA A CA 1
ATOM 646 C C . ALA A 1 90 ? 6.782 13.249 2.249 1.00 94.31 90 ALA A C 1
ATOM 648 O O . ALA A 1 90 ? 6.063 12.458 1.642 1.00 94.31 90 ALA A O 1
ATOM 649 N N . SER A 1 91 ? 6.655 14.568 2.099 1.00 92.56 91 SER A N 1
ATOM 650 C CA . SER A 1 91 ? 5.553 15.186 1.348 1.00 92.56 91 SER A CA 1
ATOM 651 C C . SER A 1 91 ? 5.561 14.882 -0.152 1.00 92.56 91 SER A C 1
ATOM 653 O O . SER A 1 91 ? 4.542 15.061 -0.810 1.00 92.56 91 SER A O 1
ATOM 655 N N . ASP A 1 92 ? 6.705 14.467 -0.692 1.00 88.56 92 ASP A N 1
ATOM 656 C CA . ASP A 1 92 ? 6.881 14.023 -2.075 1.00 88.56 92 ASP A CA 1
ATOM 657 C C . ASP A 1 92 ? 6.525 12.541 -2.279 1.00 88.56 92 ASP A C 1
ATOM 659 O O . ASP A 1 92 ? 6.406 12.089 -3.421 1.00 88.56 92 ASP A O 1
ATOM 663 N N . ASN A 1 93 ? 6.281 11.786 -1.202 1.00 90.38 93 ASN A N 1
ATOM 664 C CA . ASN A 1 93 ? 5.732 10.446 -1.306 1.00 90.38 93 ASN A CA 1
ATOM 665 C C . ASN A 1 93 ? 4.257 10.521 -1.716 1.00 90.38 93 ASN A C 1
ATOM 667 O O . ASN A 1 93 ? 3.386 10.875 -0.927 1.00 90.38 93 ASN A O 1
ATOM 671 N N . THR A 1 94 ? 3.976 10.149 -2.960 1.00 91.38 94 THR A N 1
ATOM 672 C CA . THR A 1 94 ? 2.613 10.106 -3.512 1.00 91.38 94 THR A CA 1
ATOM 673 C C . THR A 1 94 ? 2.066 8.684 -3.602 1.00 91.38 94 THR A C 1
ATOM 675 O O . THR A 1 94 ? 1.087 8.421 -4.297 1.00 91.38 94 THR A O 1
ATOM 678 N N . GLY A 1 95 ? 2.685 7.753 -2.878 1.00 90.31 95 GLY A N 1
ATOM 679 C CA . GLY A 1 95 ? 2.349 6.336 -2.868 1.00 90.31 95 GLY A CA 1
ATOM 680 C C . GLY A 1 95 ? 1.013 5.992 -2.217 1.00 90.31 95 GLY A C 1
ATOM 681 O O . GLY A 1 95 ? 0.543 4.863 -2.362 1.00 90.31 95 GLY A O 1
ATOM 682 N N . GLY A 1 96 ? 0.402 6.948 -1.515 1.00 95.62 96 GLY A N 1
ATOM 683 C CA . GLY A 1 96 ? -0.737 6.717 -0.633 1.00 95.62 96 GLY A CA 1
ATOM 684 C C . GLY A 1 96 ? -0.318 6.096 0.700 1.00 95.62 96 GLY A C 1
ATOM 685 O O . GLY A 1 96 ? 0.818 5.644 0.874 1.00 95.62 96 GLY A O 1
ATOM 686 N N . VAL A 1 97 ? -1.246 6.071 1.652 1.00 98.00 97 VAL A N 1
ATOM 687 C CA . VAL A 1 97 ? -1.031 5.479 2.978 1.00 98.00 97 VAL A CA 1
ATOM 688 C C . VAL A 1 97 ? -2.025 4.340 3.194 1.00 98.00 97 VAL A C 1
ATOM 690 O O . VAL A 1 97 ? -3.219 4.523 2.980 1.00 98.00 97 VAL A O 1
ATOM 693 N N . SER A 1 98 ? -1.523 3.170 3.598 1.00 96.56 98 SER A N 1
ATOM 694 C CA . SER A 1 98 ? -2.353 2.075 4.119 1.00 96.56 98 SER A CA 1
ATOM 695 C C . SER A 1 98 ? -2.518 2.227 5.627 1.00 96.56 98 SER A C 1
ATOM 697 O O . SER A 1 98 ? -1.566 2.656 6.288 1.00 96.56 98 SER A O 1
ATOM 699 N N . LEU A 1 99 ? -3.688 1.871 6.156 1.00 98.00 99 LEU A N 1
ATOM 700 C CA . LEU A 1 99 ? -4.006 1.977 7.582 1.00 98.00 99 LEU A CA 1
ATOM 701 C C . LEU A 1 99 ? -4.326 0.621 8.213 1.00 98.00 99 LEU A C 1
ATOM 703 O O . LEU A 1 99 ? -4.933 -0.236 7.581 1.00 98.00 99 LEU A O 1
ATOM 707 N N . ALA A 1 100 ? -3.979 0.476 9.489 1.00 98.06 100 ALA A N 1
ATOM 708 C CA . ALA A 1 100 ? -4.546 -0.525 10.386 1.00 98.06 100 ALA A CA 1
ATOM 709 C C . ALA A 1 100 ? -4.742 0.081 11.786 1.00 98.06 100 ALA A C 1
ATOM 711 O O . ALA A 1 100 ? -4.052 1.032 12.163 1.00 98.06 100 ALA A O 1
ATOM 712 N N . THR A 1 101 ? -5.703 -0.459 12.529 1.00 98.00 101 THR A N 1
ATOM 713 C CA . THR A 1 101 ? -5.914 -0.187 13.958 1.00 98.00 101 THR A CA 1
ATOM 714 C C . THR A 1 101 ? -5.246 -1.293 14.758 1.00 98.00 101 THR A C 1
ATOM 716 O O . THR A 1 101 ? -5.368 -2.450 14.363 1.00 98.00 101 THR A O 1
ATOM 719 N N . ALA A 1 102 ? -4.568 -0.954 15.851 1.00 97.50 102 ALA A N 1
ATOM 720 C CA . ALA A 1 102 ? -3.913 -1.932 16.711 1.00 97.50 102 ALA A CA 1
ATOM 721 C C . ALA A 1 102 ? -3.844 -1.426 18.156 1.00 97.50 102 ALA A C 1
ATOM 723 O O . ALA A 1 102 ? -3.457 -0.280 18.351 1.00 97.50 102 ALA A O 1
ATOM 724 N N . ASN A 1 103 ? -4.126 -2.264 19.150 1.00 97.25 103 ASN A N 1
ATOM 725 C CA . AS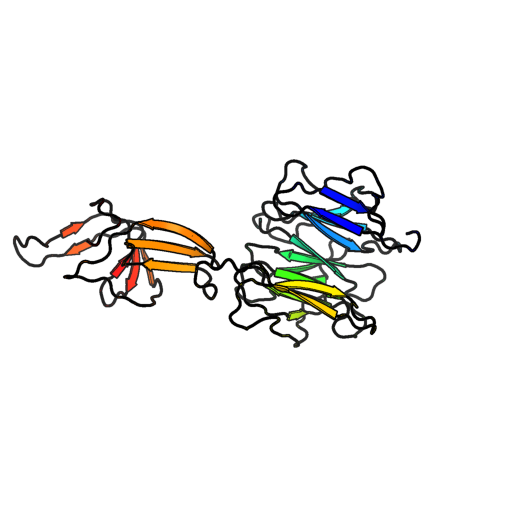N A 1 103 ? -3.790 -1.987 20.548 1.00 97.25 103 ASN A CA 1
ATOM 726 C C . ASN A 1 103 ? -2.384 -2.526 20.840 1.00 97.25 103 ASN A C 1
ATOM 728 O O . ASN A 1 103 ? -2.201 -3.670 21.270 1.00 97.25 103 ASN A O 1
ATOM 732 N N . VAL A 1 104 ? -1.361 -1.728 20.527 1.00 96.81 104 VAL A N 1
ATOM 733 C CA . VAL A 1 104 ? 0.027 -2.212 20.551 1.00 96.81 104 VAL A CA 1
ATOM 734 C C . VAL A 1 104 ? 0.689 -2.079 21.911 1.00 96.81 104 VAL A C 1
ATOM 736 O O . VAL A 1 104 ? 1.699 -2.740 22.178 1.00 96.81 104 VAL A O 1
ATOM 739 N N . ASP A 1 105 ? 0.173 -1.199 22.764 1.00 94.62 105 ASP A N 1
ATOM 740 C CA . ASP A 1 105 ? 0.735 -0.960 24.086 1.00 94.62 105 ASP A CA 1
ATOM 741 C C . ASP A 1 105 ? -0.060 -1.629 25.221 1.00 94.62 105 ASP A C 1
ATOM 743 O O . ASP A 1 105 ? 0.506 -1.815 26.307 1.00 94.62 105 ASP A O 1
ATOM 747 N N . GLY A 1 106 ? -1.260 -2.143 24.932 1.00 93.81 106 GLY A N 1
ATOM 748 C CA . GLY A 1 106 ? -2.166 -2.800 25.875 1.00 93.81 106 GLY A CA 1
ATOM 749 C C . GLY A 1 106 ? -3.043 -1.818 26.659 1.00 93.81 106 GLY A C 1
ATOM 750 O O . GLY A 1 106 ? -3.535 -2.181 27.731 1.00 93.81 106 GLY A O 1
ATOM 751 N N . GLY A 1 107 ? -3.156 -0.574 26.193 1.00 94.06 107 GLY A N 1
ATOM 752 C CA . GLY A 1 107 ? -3.967 0.482 26.782 1.00 94.06 107 GLY A CA 1
ATOM 753 C C . GLY A 1 107 ? -5.457 0.377 26.459 1.00 94.06 107 GLY A C 1
ATOM 754 O O . GLY A 1 107 ? -5.929 -0.588 25.857 1.00 94.06 107 GLY A O 1
ATOM 755 N N . ASP A 1 108 ? -6.200 1.393 26.904 1.00 93.38 108 ASP A N 1
ATOM 756 C CA . ASP A 1 108 ? -7.630 1.544 26.608 1.00 93.38 108 ASP A CA 1
ATOM 757 C C . ASP A 1 108 ? -7.866 2.243 25.254 1.00 93.38 108 ASP A C 1
ATOM 759 O O . ASP A 1 108 ? -8.958 2.135 24.697 1.00 93.38 108 ASP A O 1
ATOM 763 N N . ASP A 1 109 ? -6.872 2.982 24.745 1.00 96.06 109 ASP A N 1
ATOM 764 C CA . ASP A 1 109 ? -6.879 3.591 23.416 1.00 96.06 109 ASP A CA 1
ATOM 765 C C . ASP A 1 109 ? -6.250 2.668 22.368 1.00 96.06 109 ASP A C 1
ATOM 767 O O . ASP A 1 109 ? -5.248 2.007 22.620 1.00 96.06 109 ASP A O 1
ATOM 771 N N . ASP A 1 110 ? -6.829 2.660 21.168 1.00 97.75 110 ASP A N 1
ATOM 772 C CA . ASP A 1 110 ? -6.218 2.015 20.010 1.00 97.75 110 ASP A CA 1
ATOM 773 C C . ASP A 1 110 ? -5.189 2.948 19.348 1.00 97.75 110 ASP A C 1
ATOM 775 O O . ASP A 1 110 ? -5.346 4.173 19.296 1.00 97.75 110 ASP A O 1
ATOM 779 N N . GLU A 1 111 ? -4.179 2.364 18.712 1.00 98.19 111 GLU A N 1
ATOM 780 C CA . GLU A 1 111 ? -3.195 3.070 17.903 1.00 98.19 111 GLU A CA 1
ATOM 781 C C . GLU A 1 111 ? -3.414 2.946 16.395 1.00 98.19 111 GLU A C 1
ATOM 783 O O . GLU A 1 111 ? -4.050 2.030 15.867 1.00 98.19 111 GLU A O 1
ATOM 788 N N . LEU A 1 112 ? -2.832 3.909 15.677 1.00 98.31 112 LEU A N 1
ATOM 789 C CA . LEU A 1 112 ? -2.822 3.967 14.224 1.00 98.31 112 LEU A CA 1
ATOM 790 C C . LEU A 1 112 ? -1.512 3.430 13.671 1.00 98.31 112 LEU A C 1
ATOM 792 O O . LEU A 1 112 ? -0.442 3.996 13.898 1.00 98.31 112 LEU A O 1
ATOM 796 N N . VAL A 1 113 ? -1.617 2.401 12.842 1.00 98.62 113 VAL A N 1
ATOM 797 C CA . VAL A 1 113 ? -0.503 1.859 12.071 1.00 98.62 113 VAL A CA 1
ATOM 798 C C . VAL A 1 113 ? -0.624 2.371 10.646 1.00 98.62 113 VAL A C 1
ATOM 800 O O . VAL A 1 113 ? -1.674 2.271 10.012 1.00 98.62 113 VAL A O 1
ATOM 803 N N . MET A 1 114 ? 0.452 2.955 10.139 1.00 98.44 114 MET A N 1
ATOM 804 C CA . MET A 1 114 ? 0.502 3.620 8.845 1.00 98.44 114 MET A CA 1
ATOM 805 C C . MET A 1 114 ? 1.659 3.060 8.038 1.00 98.44 114 MET A C 1
ATOM 807 O O . MET A 1 114 ? 2.788 2.994 8.523 1.00 98.44 114 MET A O 1
ATOM 811 N N . ALA A 1 115 ? 1.402 2.715 6.784 1.00 98.19 115 ALA A N 1
ATOM 812 C CA . ALA A 1 115 ? 2.437 2.246 5.875 1.00 98.19 115 ALA A CA 1
ATOM 813 C C . ALA A 1 115 ? 2.340 2.920 4.511 1.00 98.19 115 ALA A C 1
ATOM 815 O O . ALA A 1 115 ? 1.264 3.353 4.096 1.00 98.19 115 ALA A O 1
ATOM 816 N N . ILE A 1 116 ? 3.458 2.996 3.790 1.00 97.06 116 ILE A N 1
ATOM 817 C CA . ILE A 1 116 ? 3.438 3.465 2.402 1.00 97.06 116 ILE A CA 1
ATOM 818 C C . ILE A 1 116 ? 2.728 2.410 1.553 1.00 97.06 116 ILE A C 1
ATOM 820 O O . ILE A 1 116 ? 3.168 1.263 1.475 1.00 97.06 116 ILE A O 1
ATOM 824 N N . GLN A 1 117 ? 1.627 2.801 0.9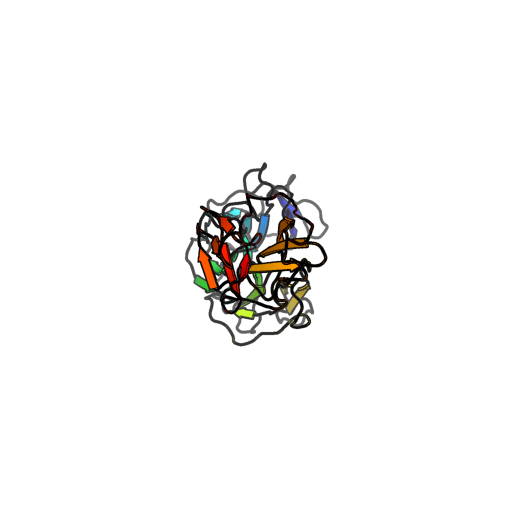11 1.00 94.06 117 GLN A N 1
ATOM 825 C CA . GLN A 1 117 ? 0.755 1.870 0.198 1.00 94.06 117 GLN A CA 1
ATOM 826 C C . GLN A 1 117 ? 1.357 1.386 -1.124 1.00 94.06 117 GLN A C 1
ATOM 828 O O . GLN A 1 117 ? 1.214 0.215 -1.459 1.00 94.06 117 GLN A O 1
ATOM 833 N N . SER A 1 118 ? 1.992 2.262 -1.900 1.00 90.38 118 SER A N 1
ATOM 834 C CA . SER A 1 118 ? 2.548 1.922 -3.214 1.00 90.38 118 SER A CA 1
ATOM 835 C C . SER A 1 118 ? 3.742 2.804 -3.575 1.00 90.38 118 SER A C 1
ATOM 837 O O . SER A 1 118 ? 3.950 3.823 -2.926 1.00 90.38 118 SER A O 1
ATOM 839 N N . ALA A 1 119 ? 4.518 2.425 -4.598 1.00 84.31 119 ALA A N 1
ATOM 840 C CA . ALA A 1 119 ? 5.559 3.268 -5.212 1.00 84.31 119 ALA A CA 1
ATOM 841 C C . ALA A 1 119 ? 6.461 4.006 -4.200 1.00 84.31 119 ALA A C 1
ATOM 843 O O . ALA A 1 119 ? 6.728 5.201 -4.322 1.00 84.31 119 ALA A O 1
ATOM 844 N N . GLY A 1 120 ? 6.894 3.293 -3.164 1.00 87.81 120 GLY A N 1
ATOM 845 C CA . GLY A 1 120 ? 7.721 3.851 -2.111 1.00 87.81 120 GLY A CA 1
ATOM 846 C C . GLY A 1 120 ? 8.308 2.772 -1.221 1.00 87.81 120 GLY A C 1
ATOM 847 O O . GLY A 1 120 ? 7.995 1.589 -1.354 1.00 87.81 120 GLY A O 1
ATOM 848 N N . GLU A 1 121 ? 9.202 3.184 -0.332 1.00 92.62 121 GLU A N 1
ATOM 849 C CA . GLU A 1 121 ? 9.906 2.264 0.555 1.00 92.62 121 GLU A CA 1
ATOM 850 C C . GLU A 1 121 ? 8.948 1.526 1.504 1.00 92.62 121 GLU A C 1
ATOM 852 O O . GLU A 1 121 ? 7.867 2.016 1.822 1.00 92.62 121 GLU A O 1
ATOM 857 N N . ALA A 1 122 ? 9.368 0.368 2.010 1.00 95.12 122 ALA A N 1
ATOM 858 C CA . ALA A 1 122 ? 8.587 -0.470 2.924 1.00 95.12 122 ALA A CA 1
ATOM 859 C C . ALA A 1 122 ? 8.503 0.068 4.374 1.00 95.12 122 ALA A C 1
ATOM 861 O O . ALA A 1 122 ? 8.702 -0.685 5.334 1.00 95.12 122 ALA A O 1
ATOM 862 N N . TRP A 1 123 ? 8.259 1.373 4.536 1.00 97.12 123 TRP A N 1
ATOM 863 C CA . TRP A 1 123 ? 8.099 2.010 5.843 1.00 97.12 123 TRP A CA 1
ATOM 864 C C . TRP A 1 123 ? 6.765 1.663 6.487 1.00 97.12 123 TRP A C 1
ATOM 866 O O . TRP A 1 123 ? 5.714 1.728 5.844 1.00 97.12 123 TRP A O 1
ATOM 876 N N . VAL A 1 124 ? 6.837 1.401 7.788 1.00 98.31 124 VAL A N 1
ATOM 877 C CA . VAL A 1 124 ? 5.702 1.272 8.697 1.00 98.31 124 VAL A CA 1
ATOM 878 C C . VAL A 1 124 ? 5.958 2.167 9.907 1.00 98.31 124 VAL A C 1
ATOM 880 O O . VAL A 1 124 ? 7.089 2.261 10.395 1.00 98.31 124 VAL A O 1
ATOM 883 N N . LYS A 1 125 ? 4.915 2.857 10.365 1.00 98.44 125 LYS A N 1
ATOM 884 C CA . LYS A 1 125 ? 4.941 3.703 11.556 1.00 98.44 125 LYS A CA 1
ATOM 885 C C . LYS A 1 125 ? 3.698 3.484 12.398 1.00 98.44 125 LYS A C 1
ATOM 887 O O . LYS A 1 125 ? 2.607 3.376 11.846 1.00 98.44 125 LYS A O 1
ATOM 892 N N . THR A 1 126 ? 3.865 3.514 13.710 1.00 98.50 126 THR A N 1
ATOM 893 C CA . THR A 1 126 ? 2.774 3.385 14.679 1.00 98.50 126 THR A CA 1
ATOM 894 C C . THR A 1 126 ? 2.656 4.670 15.485 1.00 98.50 126 THR A C 1
ATOM 896 O O . THR A 1 126 ? 3.664 5.188 15.973 1.00 98.50 126 THR A O 1
ATOM 899 N N . TYR A 1 127 ? 1.437 5.180 15.623 1.00 97.81 127 TYR A N 1
ATOM 900 C CA . TYR A 1 127 ? 1.122 6.455 16.255 1.00 97.81 127 TYR A CA 1
ATOM 901 C C . TYR A 1 127 ? 0.012 6.304 17.291 1.00 97.81 127 TYR A C 1
ATOM 903 O O . TYR A 1 127 ? -1.004 5.669 17.015 1.00 97.81 127 TYR A O 1
ATOM 911 N N . LYS A 1 128 ? 0.145 7.017 18.411 1.00 96.69 128 LYS A N 1
ATOM 912 C CA . LYS A 1 128 ? -1.017 7.427 19.203 1.00 96.69 128 LYS A CA 1
ATOM 913 C C . LYS A 1 128 ? -1.768 8.553 18.499 1.00 96.69 128 LYS A C 1
ATOM 915 O O . LYS A 1 128 ? -1.211 9.299 17.685 1.00 96.69 128 LYS A O 1
ATOM 920 N N . ASN A 1 129 ? -3.036 8.724 18.858 1.00 94.94 129 ASN A N 1
ATOM 921 C CA . ASN A 1 129 ? -3.901 9.758 18.289 1.00 94.94 129 ASN A CA 1
ATOM 922 C C . ASN A 1 129 ? -3.414 11.193 18.557 1.00 94.94 129 ASN A C 1
ATOM 924 O O . ASN A 1 129 ? -3.761 12.110 17.819 1.00 94.94 129 ASN A O 1
ATOM 928 N N . ASP A 1 130 ? -2.588 11.404 19.583 1.00 94.06 130 ASP A N 1
ATOM 929 C CA . ASP A 1 130 ? -2.000 12.708 19.903 1.00 94.06 130 ASP A CA 1
ATOM 930 C C . ASP A 1 130 ? -0.774 13.079 19.043 1.00 94.06 130 ASP A C 1
ATOM 932 O O . ASP A 1 130 ? -0.250 14.188 19.168 1.00 94.06 130 ASP A O 1
ATOM 936 N N . GLY A 1 131 ? -0.320 12.189 18.150 1.00 94.31 131 GLY A N 1
ATOM 937 C CA . GLY A 1 131 ? 0.879 12.401 17.332 1.00 94.31 131 GLY A CA 1
ATOM 938 C C . GLY A 1 131 ? 2.132 11.696 17.843 1.00 94.31 131 GLY A C 1
ATOM 939 O O . GLY A 1 131 ? 3.134 11.676 17.124 1.00 94.31 131 GLY A O 1
ATOM 940 N N . THR A 1 132 ? 2.100 11.106 19.039 1.00 95.69 132 THR A N 1
ATOM 941 C CA . THR A 1 132 ? 3.242 10.378 19.601 1.00 95.69 132 THR A CA 1
ATOM 942 C C . THR A 1 132 ? 3.567 9.157 18.744 1.00 95.69 132 THR A C 1
ATOM 944 O O . THR A 1 132 ? 2.721 8.293 18.529 1.00 95.69 132 THR A O 1
ATOM 947 N N . ILE A 1 133 ? 4.811 9.069 18.267 1.00 96.69 133 ILE A N 1
ATOM 948 C CA . ILE A 1 133 ? 5.310 7.909 17.520 1.00 96.69 133 ILE A CA 1
ATOM 949 C C . ILE A 1 133 ? 5.693 6.817 18.515 1.00 96.69 133 ILE A C 1
ATOM 951 O O . ILE A 1 133 ? 6.572 7.022 19.353 1.00 96.69 133 ILE A O 1
ATOM 955 N N . LEU A 1 134 ? 5.072 5.647 18.387 1.00 97.19 134 LEU A N 1
ATOM 956 C CA . LEU A 1 134 ? 5.419 4.455 19.158 1.00 97.19 134 LEU A CA 1
ATOM 957 C C . LEU A 1 134 ? 6.468 3.590 18.453 1.00 97.19 134 LEU A C 1
ATOM 959 O O . LEU A 1 134 ? 7.252 2.919 19.122 1.00 97.19 134 LEU A O 1
ATOM 963 N N . GLY A 1 135 ? 6.505 3.596 17.121 1.00 97.25 135 GLY A N 1
ATOM 964 C CA . GLY A 1 135 ? 7.451 2.800 16.340 1.00 97.25 135 GLY A CA 1
ATOM 965 C C . GLY A 1 135 ? 7.615 3.319 14.917 1.00 97.25 135 GLY A C 1
ATOM 966 O O . GLY A 1 135 ? 6.676 3.855 14.334 1.00 97.25 135 GLY A O 1
ATOM 967 N N . GLU A 1 136 ? 8.812 3.147 14.358 1.00 97.56 136 GLU A N 1
ATOM 968 C CA . GLU A 1 136 ? 9.139 3.471 12.967 1.00 97.56 136 GLU A CA 1
ATOM 969 C C . GLU A 1 136 ? 10.216 2.507 12.456 1.00 97.56 136 GLU A C 1
ATOM 971 O O . GLU A 1 136 ? 11.308 2.428 13.020 1.00 97.56 136 GLU A O 1
ATOM 976 N N . TRP A 1 137 ? 9.910 1.754 11.397 1.00 97.50 137 TRP A N 1
ATOM 977 C CA . TRP A 1 137 ? 10.834 0.764 10.843 1.00 97.50 137 TRP A CA 1
ATOM 978 C C . TRP A 1 137 ? 10.589 0.493 9.357 1.00 97.50 137 TRP A C 1
ATOM 980 O O . TRP A 1 137 ? 9.517 0.763 8.810 1.00 97.50 137 TRP A O 1
ATOM 990 N N . LYS A 1 138 ? 11.605 -0.078 8.703 1.00 95.56 138 LYS A N 1
ATOM 991 C CA . LYS A 1 138 ? 11.538 -0.569 7.323 1.00 95.56 138 LYS A CA 1
ATOM 992 C C . LYS A 1 138 ? 11.466 -2.097 7.352 1.00 95.56 138 LYS A C 1
ATOM 994 O O . LYS A 1 138 ? 12.378 -2.736 7.870 1.00 95.56 138 LYS A O 1
ATOM 999 N N . SER A 1 139 ? 10.378 -2.669 6.840 1.00 93.81 139 SER A N 1
ATOM 1000 C CA . SER A 1 139 ? 10.089 -4.112 6.950 1.00 93.81 139 SER A CA 1
ATOM 1001 C C . SER A 1 139 ? 10.881 -4.969 5.956 1.00 93.81 139 SER A C 1
ATOM 1003 O O . SER A 1 139 ? 11.465 -5.983 6.326 1.00 93.81 139 SER A O 1
ATOM 1005 N N . PHE A 1 140 ? 10.982 -4.512 4.709 1.00 91.69 140 PHE A N 1
ATOM 1006 C CA . PHE A 1 140 ? 11.751 -5.162 3.650 1.00 91.69 140 PHE A CA 1
ATOM 1007 C C . PHE A 1 140 ? 12.854 -4.218 3.173 1.00 91.69 140 PHE A C 1
ATOM 1009 O O . PHE A 1 140 ? 12.574 -3.163 2.594 1.00 91.69 140 PHE A O 1
ATOM 1016 N N . ALA A 1 141 ? 14.110 -4.578 3.449 1.00 85.62 141 ALA A N 1
ATOM 1017 C CA . ALA A 1 141 ? 15.261 -3.798 3.006 1.00 85.62 141 ALA A CA 1
ATOM 1018 C C . ALA A 1 141 ? 15.263 -3.686 1.472 1.00 85.62 141 ALA A C 1
ATOM 1020 O O . ALA A 1 141 ? 14.990 -4.659 0.775 1.00 85.62 141 ALA A O 1
ATOM 1021 N N . ASP A 1 142 ? 15.517 -2.478 0.967 1.00 82.38 142 ASP A N 1
ATOM 1022 C CA . ASP A 1 142 ? 15.592 -2.137 -0.464 1.00 82.38 142 ASP A CA 1
ATOM 1023 C C . ASP A 1 142 ? 14.309 -2.347 -1.295 1.00 82.38 142 ASP A C 1
ATOM 1025 O O . ASP A 1 142 ? 14.301 -2.110 -2.506 1.00 82.38 142 ASP A O 1
ATOM 1029 N N . LEU A 1 143 ? 13.193 -2.709 -0.655 1.00 86.44 143 LEU A N 1
ATOM 1030 C CA . LEU A 1 143 ? 11.894 -2.786 -1.312 1.00 86.44 143 LEU A CA 1
ATOM 1031 C C . LEU A 1 143 ? 11.314 -1.386 -1.539 1.00 86.44 143 LEU A C 1
ATOM 1033 O O . LEU A 1 143 ? 11.239 -0.579 -0.610 1.00 86.44 143 LEU A O 1
ATOM 1037 N N . TYR A 1 144 ? 10.825 -1.133 -2.756 1.00 86.44 144 TYR A N 1
ATOM 1038 C CA . TYR A 1 144 ? 10.176 0.125 -3.140 1.00 86.44 144 TYR A CA 1
ATOM 1039 C C . TYR A 1 144 ? 8.829 -0.114 -3.857 1.00 86.44 144 TYR A C 1
ATOM 1041 O O . TYR A 1 144 ? 8.513 0.485 -4.879 1.00 86.44 144 TYR A O 1
ATOM 1049 N N . SER A 1 145 ? 8.017 -1.038 -3.348 1.00 85.44 145 SER A N 1
ATOM 1050 C CA . SER A 1 145 ? 6.659 -1.298 -3.856 1.00 85.44 145 SER A CA 1
ATOM 1051 C C . SER A 1 145 ? 5.558 -0.743 -2.954 1.00 85.44 145 SER A C 1
ATOM 1053 O O . SER A 1 145 ? 4.388 -0.837 -3.309 1.00 85.44 145 SER A O 1
ATOM 1055 N N . GLY A 1 146 ? 5.906 -0.218 -1.778 1.00 92.50 146 GLY A N 1
ATOM 1056 C CA . GLY A 1 146 ? 5.009 -0.118 -0.631 1.00 92.50 146 GLY A CA 1
ATOM 1057 C C . GLY A 1 146 ? 4.704 -1.487 -0.012 1.00 92.50 146 GLY A C 1
ATOM 1058 O O . GLY A 1 146 ? 5.153 -2.533 -0.500 1.00 92.50 146 GLY A O 1
ATOM 1059 N N . VAL A 1 147 ? 3.919 -1.476 1.061 1.00 96.75 147 VAL A N 1
ATOM 1060 C CA . VAL A 1 147 ? 3.472 -2.676 1.780 1.00 96.75 147 VAL A CA 1
ATOM 1061 C C . VAL A 1 147 ? 1.974 -2.617 2.095 1.00 96.75 147 VAL A C 1
ATOM 1063 O O . VAL A 1 147 ? 1.349 -1.555 2.071 1.00 96.75 147 VAL A O 1
ATOM 1066 N N . ALA A 1 148 ? 1.374 -3.778 2.336 1.00 96.75 148 ALA A N 1
ATOM 1067 C CA . ALA A 1 148 ? 0.071 -3.904 2.974 1.00 96.75 148 ALA A CA 1
ATOM 1068 C C . ALA A 1 148 ? 0.271 -4.326 4.433 1.00 96.75 148 ALA A C 1
ATOM 1070 O O . ALA A 1 148 ? 1.228 -5.040 4.746 1.00 96.75 148 ALA A O 1
ATOM 1071 N N . ILE A 1 149 ? -0.621 -3.866 5.307 1.00 98.06 149 ILE A N 1
ATOM 1072 C CA . ILE A 1 149 ? -0.547 -4.091 6.750 1.00 98.06 149 ILE A CA 1
ATOM 1073 C C . ILE A 1 149 ? -1.861 -4.664 7.279 1.00 98.06 149 ILE A C 1
ATOM 1075 O O . ILE A 1 149 ? -2.931 -4.310 6.791 1.00 98.06 149 ILE A O 1
ATOM 1079 N N . GLY A 1 150 ? -1.752 -5.541 8.269 1.00 97.62 150 GLY A N 1
ATOM 1080 C CA . GLY A 1 150 ? -2.835 -5.985 9.143 1.00 97.62 150 GLY A CA 1
ATOM 1081 C C . GLY A 1 150 ? -2.330 -5.978 10.584 1.00 97.62 150 GLY A C 1
ATOM 1082 O O . GLY A 1 150 ? -1.117 -5.975 10.803 1.00 97.62 150 GLY A O 1
ATOM 1083 N N . ALA A 1 151 ? -3.233 -5.947 11.556 1.00 97.69 151 ALA A N 1
ATOM 1084 C CA . ALA A 1 151 ? -2.860 -5.940 12.964 1.00 97.69 151 ALA A CA 1
ATOM 1085 C C . ALA A 1 151 ? -3.787 -6.796 13.833 1.00 97.69 151 ALA A C 1
ATOM 1087 O O . ALA A 1 151 ? -4.955 -7.004 13.500 1.00 97.69 151 ALA A O 1
ATOM 1088 N N . GLY A 1 152 ? -3.231 -7.322 14.915 1.00 96.88 152 GLY A N 1
ATOM 1089 C CA . GLY A 1 152 ? -3.913 -8.160 15.897 1.00 96.88 152 GLY A CA 1
ATOM 1090 C C . GLY A 1 152 ? -2.895 -8.929 16.737 1.00 96.88 152 GLY A C 1
ATOM 1091 O O . GLY A 1 152 ? -1.733 -9.021 16.343 1.00 96.88 152 GLY A O 1
ATOM 1092 N N . ASP A 1 153 ? -3.304 -9.492 17.869 1.00 96.75 153 ASP A N 1
ATOM 1093 C CA . ASP A 1 153 ? -2.470 -10.347 18.729 1.00 96.75 153 ASP A CA 1
ATOM 1094 C C . ASP A 1 153 ? -2.106 -11.691 18.057 1.00 96.75 153 ASP A C 1
ATOM 1096 O O . ASP A 1 153 ? -2.636 -12.756 18.373 1.00 96.75 153 ASP A O 1
ATOM 1100 N N . ILE A 1 154 ? -1.211 -11.632 17.067 1.00 96.25 154 ILE A N 1
ATOM 1101 C CA . ILE A 1 154 ? -0.748 -12.778 16.268 1.00 96.25 154 ILE A CA 1
ATOM 1102 C C . ILE A 1 154 ? 0.105 -13.721 17.124 1.00 96.25 154 ILE A C 1
ATOM 1104 O O . ILE A 1 154 ? 0.132 -14.928 16.887 1.00 96.25 154 ILE A O 1
ATOM 1108 N N . THR A 1 155 ? 0.833 -13.184 18.103 1.00 94.50 155 THR A N 1
ATOM 1109 C CA . THR A 1 155 ? 1.725 -13.969 18.968 1.00 94.50 155 THR A CA 1
ATOM 1110 C C . THR A 1 155 ? 1.066 -14.480 20.250 1.00 94.50 155 THR A C 1
ATOM 1112 O O . THR A 1 155 ? 1.660 -15.326 20.923 1.00 94.50 155 THR A O 1
ATOM 1115 N N . GLY A 1 156 ? -0.143 -14.023 20.582 1.00 94.25 156 GLY A N 1
ATOM 1116 C CA . GLY A 1 156 ? -0.885 -14.433 21.774 1.00 94.25 156 GLY A CA 1
ATOM 1117 C C . GLY A 1 156 ? -0.328 -13.853 23.077 1.00 94.25 156 GLY A C 1
ATOM 1118 O O . GLY A 1 156 ? -0.442 -14.495 24.125 1.00 94.25 156 GLY A O 1
ATOM 1119 N N . ASP A 1 157 ? 0.338 -12.693 23.030 1.00 93.75 157 ASP A N 1
ATOM 1120 C CA . ASP A 1 157 ? 0.913 -12.034 24.212 1.00 93.75 157 ASP A CA 1
ATOM 1121 C C . ASP A 1 157 ? 0.023 -10.932 24.808 1.00 93.75 157 ASP A C 1
ATOM 1123 O O . ASP A 1 157 ? 0.407 -10.286 25.790 1.00 93.75 157 ASP A O 1
ATOM 1127 N N . GLY A 1 158 ? -1.185 -10.769 24.266 1.00 94.50 158 GLY A N 1
ATOM 1128 C CA . GLY A 1 158 ? -2.177 -9.793 24.697 1.00 94.50 158 GLY A CA 1
ATOM 1129 C C . GLY A 1 158 ? -1.953 -8.392 24.133 1.00 94.50 158 GLY A C 1
ATOM 1130 O O . GLY A 1 158 ? -2.618 -7.462 24.590 1.00 94.50 158 GLY A O 1
ATOM 1131 N N . LYS A 1 159 ? -1.019 -8.217 23.190 1.00 96.44 159 LYS A N 1
ATOM 1132 C CA . LYS A 1 159 ? -0.782 -6.956 22.481 1.00 96.44 159 LYS A CA 1
ATOM 1133 C C . LYS A 1 159 ? -0.802 -7.194 20.986 1.00 96.44 159 LYS A C 1
ATOM 1135 O O . LYS A 1 159 ? -0.263 -8.183 20.499 1.00 96.44 159 LYS A O 1
ATOM 1140 N N . ASP A 1 160 ? -1.345 -6.238 20.248 1.00 97.75 160 ASP A N 1
ATOM 1141 C CA . ASP A 1 160 ? -1.412 -6.385 18.807 1.00 97.75 160 ASP A CA 1
ATOM 1142 C C . ASP A 1 160 ? -0.017 -6.322 18.164 1.00 97.75 160 ASP A C 1
ATOM 1144 O O . ASP A 1 160 ? 0.801 -5.420 18.388 1.00 97.75 160 ASP A O 1
ATOM 1148 N N . ASP A 1 161 ? 0.232 -7.306 17.310 1.00 97.75 161 ASP A N 1
ATOM 1149 C CA . ASP A 1 161 ? 1.341 -7.376 16.379 1.00 97.75 161 ASP A CA 1
ATOM 1150 C C . ASP A 1 161 ? 0.920 -6.815 15.016 1.00 97.75 161 ASP A C 1
ATOM 1152 O O . ASP A 1 161 ? -0.257 -6.748 14.665 1.00 97.75 161 ASP A O 1
ATOM 1156 N N . ILE A 1 162 ? 1.905 -6.422 14.213 1.00 98.25 162 ILE A N 1
ATOM 1157 C CA . ILE A 1 162 ? 1.717 -5.828 12.894 1.00 98.25 162 ILE A CA 1
ATOM 1158 C C . ILE A 1 162 ? 2.204 -6.807 11.837 1.00 98.25 162 ILE A C 1
ATOM 1160 O O . ILE A 1 162 ? 3.414 -6.963 11.654 1.00 98.25 162 ILE A O 1
ATOM 1164 N N . ALA A 1 163 ? 1.279 -7.432 11.114 1.00 98.06 163 ALA A N 1
ATOM 1165 C CA . ALA A 1 163 ? 1.593 -8.211 9.927 1.00 98.06 163 ALA A CA 1
ATOM 1166 C C . ALA A 1 163 ? 1.839 -7.286 8.732 1.00 98.06 163 ALA A C 1
ATOM 1168 O O . ALA A 1 163 ? 1.072 -6.361 8.469 1.00 98.06 163 ALA A O 1
ATOM 1169 N N . VAL A 1 164 ? 2.906 -7.546 7.984 1.00 98.12 164 VAL A N 1
ATOM 1170 C CA . VAL A 1 164 ? 3.359 -6.727 6.863 1.00 98.12 164 VAL A CA 1
ATOM 1171 C C . VAL A 1 164 ? 3.652 -7.621 5.669 1.00 98.12 164 VAL A C 1
ATOM 1173 O O . VAL A 1 164 ? 4.325 -8.647 5.786 1.00 98.12 164 VAL A O 1
ATOM 1176 N N . THR A 1 165 ? 3.165 -7.209 4.503 1.00 97.44 165 THR A N 1
ATOM 1177 C CA . THR A 1 165 ? 3.385 -7.916 3.240 1.00 97.44 165 THR A CA 1
ATOM 1178 C C . THR A 1 165 ? 3.819 -6.964 2.127 1.00 97.44 165 THR A C 1
ATOM 1180 O O . THR A 1 165 ? 3.316 -5.839 2.053 1.00 97.44 165 THR A O 1
ATOM 1183 N N . PRO A 1 166 ? 4.732 -7.374 1.231 1.00 94.38 166 PRO A N 1
ATOM 1184 C CA . PRO A 1 166 ? 5.073 -6.601 0.050 1.00 94.38 166 PRO A CA 1
ATOM 1185 C C . PRO A 1 166 ? 3.869 -6.436 -0.876 1.00 94.38 166 PRO A C 1
ATOM 1187 O O . PRO A 1 166 ? 3.100 -7.373 -1.106 1.00 94.38 166 PRO A O 1
ATOM 1190 N N . ARG A 1 167 ? 3.726 -5.241 -1.450 1.00 90.88 167 ARG A N 1
ATOM 1191 C CA . ARG A 1 167 ? 2.749 -4.971 -2.512 1.00 90.88 167 ARG A CA 1
ATOM 1192 C C . ARG A 1 167 ? 3.269 -5.458 -3.874 1.00 90.88 167 ARG A C 1
ATOM 1194 O O . ARG A 1 167 ? 4.227 -6.219 -3.969 1.00 90.88 167 ARG A O 1
ATOM 1201 N N . GLN A 1 168 ? 2.562 -5.071 -4.931 1.00 83.00 168 GLN A N 1
ATOM 1202 C CA . GLN A 1 168 ? 2.791 -5.474 -6.318 1.00 83.00 168 GLN A CA 1
ATOM 1203 C C . GLN A 1 168 ? 4.275 -5.441 -6.729 1.00 83.00 168 GLN A C 1
ATOM 1205 O O . GLN A 1 168 ? 5.012 -4.538 -6.338 1.00 83.00 168 GLN A O 1
ATOM 1210 N N . SER A 1 169 ? 4.675 -6.422 -7.545 1.00 76.19 169 SER A N 1
ATOM 1211 C CA . SER A 1 169 ? 6.041 -6.633 -8.053 1.00 76.19 169 SER A CA 1
ATOM 1212 C C . SER A 1 169 ? 7.051 -7.183 -7.044 1.00 76.19 169 SER A C 1
ATOM 1214 O O . SER A 1 169 ? 8.239 -7.259 -7.346 1.00 76.19 169 SER A O 1
ATOM 1216 N N . ALA A 1 170 ? 6.591 -7.629 -5.877 1.00 85.94 170 ALA A N 1
ATOM 1217 C CA . ALA A 1 170 ? 7.422 -8.259 -4.860 1.00 85.94 170 ALA A CA 1
ATOM 1218 C C . ALA A 1 170 ? 6.913 -9.653 -4.461 1.00 85.94 170 ALA A C 1
ATOM 1220 O O . ALA A 1 170 ? 5.820 -10.079 -4.850 1.00 85.94 170 ALA A O 1
ATOM 1221 N N . GLY A 1 171 ? 7.759 -10.389 -3.734 1.00 88.44 171 GLY A N 1
ATOM 1222 C CA . GLY A 1 171 ? 7.491 -11.761 -3.298 1.00 88.44 171 GLY A CA 1
ATOM 1223 C C . GLY A 1 171 ? 6.344 -11.872 -2.284 1.00 88.44 171 GLY A C 1
ATOM 1224 O O . GLY A 1 171 ? 6.006 -10.883 -1.631 1.00 88.44 171 GLY A O 1
ATOM 1225 N N . PRO A 1 172 ? 5.756 -13.069 -2.096 1.00 94.50 172 PRO A N 1
ATOM 1226 C CA . PRO A 1 172 ? 4.607 -13.268 -1.218 1.00 94.50 172 PRO A CA 1
ATOM 1227 C C . PRO A 1 172 ? 4.994 -13.476 0.250 1.00 94.50 172 PRO A C 1
ATOM 1229 O O . PRO A 1 172 ? 4.437 -14.342 0.924 1.00 94.50 172 PRO A O 1
ATOM 1232 N N . HIS A 1 173 ? 5.993 -12.737 0.732 1.00 95.88 173 HIS A N 1
ATOM 1233 C CA . HIS A 1 173 ? 6.541 -12.919 2.074 1.00 95.88 173 HIS A CA 1
ATOM 1234 C C . HIS A 1 173 ? 5.670 -12.207 3.108 1.00 95.88 173 HIS A C 1
ATOM 1236 O O . HIS A 1 173 ? 5.376 -11.023 2.967 1.00 95.88 173 HIS A O 1
ATOM 1242 N N . VAL A 1 174 ? 5.264 -12.925 4.146 1.00 97.81 174 VAL A N 1
ATOM 1243 C CA . VAL A 1 174 ? 4.504 -12.398 5.278 1.00 97.81 174 VAL A CA 1
ATOM 1244 C C . VAL A 1 174 ? 5.430 -12.329 6.482 1.00 97.81 174 VAL A C 1
ATOM 1246 O O . VAL A 1 174 ? 5.956 -13.356 6.910 1.00 97.81 174 VAL A O 1
ATOM 1249 N N . LEU A 1 175 ? 5.626 -11.123 7.012 1.00 97.12 175 LEU A N 1
ATOM 1250 C CA . LEU A 1 175 ? 6.387 -10.851 8.233 1.00 97.12 175 LEU A CA 1
ATOM 1251 C C . LEU A 1 175 ? 5.448 -10.272 9.288 1.00 97.12 175 LEU A C 1
ATOM 1253 O O . LEU A 1 175 ? 4.483 -9.604 8.923 1.00 97.12 175 LEU A O 1
ATOM 1257 N N . TRP A 1 176 ? 5.752 -10.428 10.576 1.00 95.81 176 TRP A N 1
ATOM 1258 C CA . TRP A 1 176 ? 5.108 -9.616 11.610 1.00 95.81 176 TRP A CA 1
ATOM 1259 C C . TRP A 1 176 ? 6.090 -9.042 12.628 1.00 95.81 176 TRP A C 1
ATOM 1261 O O . TRP A 1 176 ? 7.195 -9.541 12.849 1.00 95.81 176 TRP A O 1
ATOM 1271 N N . TYR A 1 177 ? 5.694 -7.914 13.202 1.00 97.56 177 TYR A N 1
ATOM 1272 C CA . TYR A 1 177 ? 6.491 -7.099 14.108 1.00 97.56 177 TYR A CA 1
ATOM 1273 C C . TYR A 1 177 ? 5.661 -6.776 15.341 1.00 97.56 177 TYR A C 1
ATOM 1275 O O . TYR A 1 177 ? 4.457 -6.579 15.235 1.00 97.56 177 TYR A O 1
ATOM 1283 N N . LYS A 1 178 ? 6.304 -6.604 16.493 1.00 97.12 178 LYS A N 1
ATOM 1284 C CA . LYS A 1 178 ? 5.675 -5.905 17.619 1.00 97.12 178 LYS A CA 1
ATOM 1285 C C . LYS A 1 178 ? 5.320 -4.482 17.188 1.00 97.12 178 LYS A C 1
ATOM 1287 O O . LYS A 1 178 ? 6.027 -3.916 16.354 1.00 97.12 178 LYS A O 1
ATOM 1292 N N . GLY A 1 179 ? 4.318 -3.855 17.801 1.00 93.06 179 GLY A N 1
ATOM 1293 C CA . GLY A 1 179 ? 3.875 -2.511 17.401 1.00 93.06 179 GLY A CA 1
ATOM 1294 C C . GLY A 1 179 ? 4.930 -1.397 17.436 1.00 93.06 179 GLY A C 1
ATOM 1295 O O . GLY A 1 179 ? 4.783 -0.391 16.744 1.00 93.06 179 GLY A O 1
ATOM 1296 N N . HIS A 1 180 ? 6.037 -1.595 18.160 1.00 93.50 180 HIS A N 1
ATOM 1297 C CA . HIS A 1 180 ? 7.201 -0.696 18.169 1.00 93.50 180 HIS A CA 1
ATOM 1298 C C . HIS A 1 180 ? 8.245 -0.993 17.067 1.00 93.50 180 HIS A C 1
ATOM 1300 O O . HIS A 1 180 ? 9.307 -0.374 17.037 1.00 93.50 180 HIS A O 1
ATOM 1306 N N . GLY A 1 181 ? 7.986 -1.956 16.178 1.00 95.25 181 GLY A N 1
ATOM 1307 C CA . GLY A 1 181 ? 8.838 -2.299 15.034 1.00 95.25 181 GLY A CA 1
ATOM 1308 C C . GLY A 1 181 ? 9.888 -3.381 15.276 1.00 95.25 181 GLY A C 1
ATOM 1309 O O . GLY A 1 181 ? 10.730 -3.635 14.413 1.00 95.25 181 GLY A O 1
ATOM 1310 N N . LYS A 1 182 ? 9.860 -4.055 16.430 1.00 95.81 182 LYS A N 1
ATOM 1311 C CA . LYS A 1 182 ? 10.734 -5.208 16.677 1.00 95.81 182 LYS A CA 1
ATOM 1312 C C . LYS A 1 182 ? 10.200 -6.426 15.923 1.00 95.81 182 LYS A C 1
ATOM 1314 O O . LYS A 1 182 ? 9.105 -6.889 16.219 1.00 95.81 182 LYS A O 1
ATOM 1319 N N . TYR A 1 183 ? 10.991 -6.964 14.998 1.00 95.44 183 TYR A N 1
ATOM 1320 C CA . TYR A 1 183 ? 10.657 -8.205 14.294 1.00 95.44 183 TYR A CA 1
ATOM 1321 C C . TYR A 1 183 ? 10.506 -9.371 15.283 1.00 95.44 183 TYR A C 1
ATOM 1323 O O . TYR A 1 183 ? 11.346 -9.530 16.176 1.00 95.44 183 TYR A O 1
ATOM 1331 N N . THR A 1 184 ? 9.439 -10.158 15.145 1.00 93.56 184 THR A N 1
ATOM 1332 C CA . THR A 1 184 ? 9.122 -11.267 16.066 1.00 93.56 184 THR A CA 1
ATOM 1333 C C . THR A 1 184 ? 9.950 -12.520 15.788 1.00 93.56 184 THR A C 1
ATOM 1335 O O . THR A 1 184 ? 10.205 -13.288 16.709 1.00 93.56 184 THR A O 1
ATOM 1338 N N . GLY A 1 185 ? 10.443 -12.684 14.557 1.00 88.62 185 GLY A N 1
ATOM 1339 C CA . GLY A 1 185 ? 11.244 -13.836 14.127 1.00 88.62 185 GLY A CA 1
ATOM 1340 C C . GLY A 1 185 ? 10.475 -14.821 13.247 1.00 88.62 185 GLY A C 1
ATOM 1341 O O . GLY A 1 185 ? 11.093 -15.511 12.434 1.00 88.62 185 GLY A O 1
ATOM 1342 N N . ASP A 1 186 ? 9.149 -14.824 13.337 1.00 87.75 186 ASP A N 1
ATOM 1343 C CA . ASP A 1 186 ? 8.282 -15.733 12.595 1.00 87.75 186 ASP A CA 1
ATOM 1344 C C . ASP A 1 186 ? 7.781 -15.101 11.285 1.00 87.75 186 ASP A C 1
ATOM 1346 O O . ASP A 1 186 ? 7.584 -13.888 11.177 1.00 87.75 186 ASP A O 1
ATOM 1350 N N . ASN A 1 187 ? 7.657 -15.936 10.250 1.00 95.62 187 ASN A N 1
ATOM 1351 C CA . ASN A 1 187 ? 7.301 -15.535 8.889 1.00 95.62 187 ASN A CA 1
ATOM 1352 C C . ASN A 1 187 ? 6.942 -16.747 8.019 1.00 95.62 187 ASN A C 1
ATOM 1354 O O . ASN A 1 187 ? 7.270 -17.883 8.362 1.00 95.62 187 ASN A O 1
ATOM 1358 N N . PHE A 1 188 ? 6.332 -16.503 6.859 1.00 96.69 188 PHE A N 1
ATOM 1359 C CA . PHE A 1 188 ? 6.116 -17.525 5.829 1.00 96.69 188 PHE A CA 1
ATOM 1360 C C . PHE A 1 188 ? 5.898 -16.905 4.441 1.00 96.69 188 PHE A C 1
ATOM 1362 O O . PHE A 1 188 ? 5.597 -15.718 4.318 1.00 96.69 188 PHE A O 1
ATOM 1369 N N . PHE A 1 189 ? 6.002 -17.711 3.382 1.00 96.44 189 PHE A N 1
ATOM 1370 C CA . PHE A 1 189 ? 5.563 -17.329 2.036 1.00 96.44 189 PHE A CA 1
ATOM 1371 C C . PHE A 1 189 ? 4.125 -17.806 1.793 1.00 96.44 189 PHE A C 1
ATOM 1373 O O . PHE A 1 189 ? 3.845 -18.998 1.886 1.00 96.44 189 PHE A O 1
ATOM 1380 N N . ALA A 1 190 ? 3.206 -16.885 1.486 1.00 96.69 190 ALA A N 1
ATOM 1381 C CA . ALA A 1 190 ? 1.780 -17.194 1.304 1.00 96.69 190 ALA A CA 1
ATOM 1382 C C . ALA A 1 190 ? 1.466 -17.936 -0.011 1.00 96.69 190 ALA A C 1
ATOM 1384 O O . ALA A 1 190 ? 0.456 -18.628 -0.123 1.00 96.69 190 ALA A O 1
ATOM 1385 N N . TYR A 1 191 ? 2.338 -17.783 -1.008 1.00 94.81 191 TYR A N 1
ATOM 1386 C CA . TYR A 1 191 ? 2.252 -18.361 -2.354 1.00 94.81 191 TYR A CA 1
ATOM 1387 C C . TYR A 1 191 ? 3.650 -18.864 -2.769 1.00 94.81 191 TYR A C 1
ATOM 1389 O O . TYR A 1 191 ? 4.599 -18.635 -2.014 1.00 94.81 191 TYR A O 1
ATOM 1397 N N . PRO A 1 192 ? 3.822 -19.526 -3.936 1.00 92.62 192 PRO A N 1
ATOM 1398 C CA . PRO A 1 192 ? 5.145 -19.925 -4.418 1.00 92.62 192 PRO A CA 1
ATOM 1399 C C . PRO A 1 192 ? 6.163 -18.781 -4.351 1.00 92.62 192 PRO A C 1
ATOM 1401 O O . PRO A 1 192 ? 5.838 -17.638 -4.668 1.00 92.62 192 PRO A O 1
ATOM 1404 N N . GLU A 1 193 ? 7.392 -19.077 -3.927 1.00 88.94 193 GLU A N 1
ATOM 1405 C CA . GLU A 1 193 ? 8.421 -18.061 -3.652 1.00 88.94 193 GLU A CA 1
ATOM 1406 C C . GLU A 1 193 ? 8.795 -17.209 -4.871 1.00 88.94 193 GLU A C 1
ATOM 1408 O O . GLU A 1 193 ? 9.342 -16.118 -4.717 1.00 88.94 193 GLU A O 1
ATOM 1413 N N . ASP A 1 194 ? 8.505 -17.677 -6.084 1.00 82.56 194 ASP A N 1
ATOM 1414 C CA . ASP A 1 194 ? 8.704 -16.989 -7.361 1.00 82.56 194 ASP A CA 1
ATOM 1415 C C . ASP A 1 194 ? 7.503 -16.122 -7.786 1.00 82.56 194 ASP A C 1
ATOM 1417 O O . ASP A 1 194 ? 7.598 -15.367 -8.753 1.00 82.56 194 ASP A O 1
ATOM 1421 N N . PHE A 1 195 ? 6.391 -16.146 -7.047 1.00 84.75 195 PHE A N 1
ATOM 1422 C CA . PHE A 1 195 ? 5.254 -15.263 -7.283 1.00 84.75 195 PHE A CA 1
ATOM 1423 C C . PHE A 1 195 ? 5.631 -13.799 -7.024 1.00 84.75 195 PHE A C 1
ATOM 1425 O O . PHE A 1 195 ? 6.295 -13.472 -6.043 1.00 84.75 195 PHE A O 1
ATOM 1432 N N . ARG A 1 196 ? 5.223 -12.883 -7.906 1.00 85.06 196 ARG A N 1
ATOM 1433 C CA . ARG A 1 196 ? 5.616 -11.459 -7.845 1.00 85.06 196 ARG A CA 1
ATOM 1434 C C . ARG A 1 196 ? 4.429 -10.498 -7.894 1.00 85.06 196 ARG A C 1
ATOM 1436 O O . ARG A 1 196 ? 4.572 -9.330 -8.234 1.00 85.06 196 ARG A O 1
ATOM 1443 N N . GLY A 1 197 ? 3.232 -10.977 -7.559 1.00 84.06 197 GLY A N 1
ATOM 1444 C CA . GLY A 1 197 ? 2.040 -10.128 -7.476 1.00 84.06 197 GLY A CA 1
ATOM 1445 C C . GLY A 1 197 ? 1.920 -9.331 -6.175 1.00 84.06 197 GLY A C 1
ATOM 1446 O O . GLY A 1 197 ? 1.018 -8.501 -6.083 1.00 84.06 197 GLY A O 1
ATOM 1447 N N . GLY A 1 198 ? 2.798 -9.558 -5.190 1.00 91.62 198 GLY A N 1
ATOM 1448 C CA . GLY A 1 198 ? 2.614 -9.073 -3.820 1.00 91.62 198 GLY A CA 1
ATOM 1449 C C . GLY A 1 198 ? 1.410 -9.709 -3.122 1.00 91.62 198 GLY A C 1
ATOM 1450 O O . GLY A 1 198 ? 0.717 -10.557 -3.683 1.00 91.62 198 GLY A O 1
ATOM 1451 N N . VAL A 1 199 ? 1.125 -9.302 -1.892 1.00 95.50 199 VAL A N 1
ATOM 1452 C CA . VAL A 1 199 ? 0.032 -9.875 -1.092 1.00 95.50 199 VAL A CA 1
ATOM 1453 C C . VAL A 1 199 ? -0.817 -8.752 -0.512 1.00 95.50 199 VAL A C 1
ATOM 1455 O O . VAL A 1 199 ? -0.303 -7.733 -0.059 1.00 95.50 199 VAL A O 1
ATOM 1458 N N . ASN A 1 200 ? -2.137 -8.923 -0.567 1.00 94.88 200 ASN A N 1
ATOM 1459 C CA . ASN A 1 200 ? -3.049 -8.177 0.292 1.00 94.88 200 ASN A CA 1
ATOM 1460 C C . ASN A 1 200 ? -3.334 -9.033 1.524 1.00 94.88 200 ASN A C 1
ATOM 1462 O O . ASN A 1 200 ? -3.485 -10.252 1.406 1.00 94.88 200 ASN A O 1
ATOM 1466 N N . ILE A 1 201 ? -3.416 -8.392 2.682 1.00 96.31 201 ILE A N 1
ATOM 1467 C CA . ILE A 1 201 ? -3.529 -9.062 3.973 1.00 96.31 201 ILE A CA 1
ATOM 1468 C C . ILE A 1 201 ? -4.691 -8.482 4.776 1.00 96.31 201 ILE A C 1
ATOM 1470 O O . ILE A 1 201 ? -4.982 -7.291 4.680 1.00 96.31 201 ILE A O 1
ATOM 1474 N N . ALA A 1 202 ? -5.341 -9.339 5.554 1.00 95.62 202 ALA A N 1
ATOM 1475 C CA . ALA A 1 202 ? -6.238 -8.973 6.637 1.00 95.62 202 ALA A CA 1
ATOM 1476 C C . ALA A 1 202 ? -5.965 -9.894 7.831 1.00 95.62 202 ALA A C 1
ATOM 1478 O O . ALA A 1 202 ? -5.460 -11.005 7.658 1.00 95.62 202 ALA A O 1
ATOM 1479 N N . THR A 1 203 ? -6.298 -9.431 9.027 1.00 96.12 203 THR A N 1
ATOM 1480 C CA . THR A 1 203 ? -6.101 -10.158 10.283 1.00 96.12 203 THR A CA 1
ATOM 1481 C C . THR A 1 203 ? -7.398 -10.195 11.078 1.00 96.12 203 THR A C 1
ATOM 1483 O O . THR A 1 203 ? -8.224 -9.285 10.978 1.00 96.12 203 THR A O 1
ATOM 1486 N N . GLY A 1 204 ? -7.582 -11.257 11.854 1.00 94.50 204 GLY A N 1
ATOM 1487 C CA . GLY A 1 204 ? -8.704 -11.422 12.774 1.00 94.50 204 GLY A CA 1
ATOM 1488 C C . GLY A 1 204 ? -8.988 -12.893 13.039 1.00 94.50 204 GLY A C 1
ATOM 1489 O O . GLY A 1 204 ? -8.557 -13.740 12.270 1.00 94.50 204 GLY A O 1
ATOM 1490 N N . ASP A 1 205 ? -9.716 -13.198 14.108 1.00 95.38 205 ASP A N 1
ATOM 1491 C CA . ASP A 1 205 ? -10.194 -14.558 14.378 1.00 95.38 205 ASP A CA 1
ATOM 1492 C C . ASP A 1 205 ? -11.331 -14.905 13.400 1.00 95.38 205 ASP A C 1
ATOM 1494 O O . ASP A 1 205 ? -12.489 -14.518 13.592 1.00 95.38 205 ASP A O 1
ATOM 1498 N N . VAL A 1 206 ? -10.993 -15.559 12.286 1.00 95.88 206 VAL A N 1
ATOM 1499 C CA . VAL A 1 206 ? -11.961 -15.932 11.242 1.00 95.88 206 VAL A CA 1
ATOM 1500 C C . VAL A 1 206 ? -12.469 -17.357 11.410 1.00 95.88 206 VAL A C 1
ATOM 1502 O O . VAL A 1 206 ? -13.462 -17.726 10.774 1.00 95.88 206 VAL A O 1
ATOM 1505 N N . ASN A 1 207 ? -11.804 -18.157 12.243 1.00 95.06 207 ASN A N 1
ATOM 1506 C CA . ASN A 1 207 ? -12.133 -19.558 12.466 1.00 95.06 207 ASN A CA 1
ATOM 1507 C C . ASN A 1 207 ? -12.892 -19.802 13.799 1.00 95.06 207 ASN A C 1
ATOM 1509 O O . ASN A 1 207 ? -13.583 -20.818 13.929 1.00 95.06 207 ASN A O 1
ATOM 1513 N N . GLY A 1 208 ? -12.856 -18.842 14.728 1.00 95.50 208 GLY A N 1
ATOM 1514 C CA . GLY A 1 208 ? -13.556 -18.837 16.012 1.00 95.50 208 GLY A CA 1
ATOM 1515 C C . GLY A 1 208 ? -12.815 -19.522 17.165 1.00 95.50 208 GLY A C 1
ATOM 1516 O O . GLY A 1 208 ? -13.474 -19.929 18.128 1.00 95.50 208 GLY A O 1
ATOM 1517 N N . ASP A 1 209 ? -11.498 -19.711 17.078 1.00 95.56 209 ASP A N 1
ATOM 1518 C CA . ASP A 1 209 ? -10.682 -20.362 18.113 1.00 95.56 209 ASP A CA 1
ATOM 1519 C C . ASP A 1 209 ? -10.090 -19.388 19.146 1.00 95.56 209 ASP A C 1
ATOM 1521 O O . ASP A 1 209 ? -9.508 -19.825 20.145 1.00 95.56 209 ASP A O 1
ATOM 1525 N N . GLY A 1 210 ? -10.303 -18.085 18.957 1.00 93.25 210 GLY A N 1
ATOM 1526 C CA . GLY A 1 210 ? -9.797 -17.026 19.821 1.00 93.25 210 GLY A CA 1
ATOM 1527 C C . GLY A 1 210 ? -8.354 -16.606 19.534 1.00 93.25 210 GLY A C 1
ATOM 1528 O O . GLY A 1 210 ? -7.865 -15.709 20.219 1.00 93.25 210 GLY A O 1
ATOM 1529 N N . ALA A 1 211 ? -7.676 -17.211 18.555 1.00 95.25 211 ALA A N 1
ATOM 1530 C CA . ALA A 1 211 ? -6.397 -16.741 18.041 1.00 95.25 211 ALA A CA 1
ATOM 1531 C C . ALA A 1 211 ? -6.607 -15.839 16.815 1.00 95.25 211 ALA A C 1
ATOM 1533 O O . ALA A 1 211 ? -7.574 -15.969 16.067 1.00 95.25 211 ALA A O 1
ATOM 1534 N N . VAL A 1 212 ? -5.690 -14.897 16.590 1.00 96.69 212 VAL A N 1
ATOM 1535 C CA . VAL A 1 212 ? -5.738 -14.057 15.388 1.00 96.69 212 VAL A CA 1
ATOM 1536 C C . VAL A 1 212 ? -5.254 -14.857 14.181 1.00 96.69 212 VAL A C 1
ATOM 1538 O O . VAL A 1 212 ? -4.098 -15.277 14.125 1.00 96.69 212 VAL A O 1
ATOM 1541 N N . ASP A 1 213 ? -6.109 -15.000 13.169 1.00 96.50 213 ASP A N 1
ATOM 1542 C CA . ASP A 1 213 ? -5.726 -15.558 11.877 1.00 96.50 213 ASP A CA 1
ATOM 1543 C C . ASP A 1 213 ? -5.152 -14.476 10.947 1.00 96.50 213 ASP A C 1
ATOM 1545 O O . ASP A 1 213 ? -5.518 -13.297 10.999 1.00 96.50 213 ASP A O 1
ATOM 1549 N N . ILE A 1 214 ? -4.292 -14.904 10.019 1.00 96.69 214 ILE A N 1
ATOM 1550 C CA . ILE A 1 214 ? -3.813 -14.091 8.898 1.00 96.69 214 ILE A CA 1
ATOM 1551 C C . ILE A 1 214 ? -4.465 -14.588 7.606 1.00 96.69 214 ILE A C 1
ATOM 1553 O O . ILE A 1 214 ? -4.201 -15.698 7.140 1.00 96.69 214 ILE A O 1
ATOM 1557 N N . VAL A 1 215 ? -5.266 -13.735 6.970 1.00 97.25 215 VAL A N 1
ATOM 1558 C CA . VAL A 1 215 ? -5.896 -14.005 5.674 1.00 97.25 215 VAL A CA 1
ATOM 1559 C C . VAL A 1 215 ? -5.099 -13.319 4.570 1.00 97.25 215 VAL A C 1
ATOM 1561 O O . VAL A 1 215 ? -4.886 -12.107 4.601 1.00 97.25 215 VAL A O 1
ATOM 1564 N N . THR A 1 216 ? -4.683 -14.087 3.563 1.00 97.12 216 THR A N 1
ATOM 1565 C CA . THR A 1 216 ? -3.907 -13.580 2.422 1.00 97.12 216 THR A CA 1
ATOM 1566 C C . THR A 1 216 ? -4.681 -13.706 1.115 1.00 97.12 216 THR A C 1
ATOM 1568 O O . THR A 1 216 ? -5.378 -14.692 0.866 1.00 97.12 216 THR A O 1
ATOM 1571 N N . VAL A 1 217 ? -4.550 -12.693 0.258 1.00 95.62 217 VAL A N 1
ATOM 1572 C CA . VAL A 1 217 ? -5.085 -12.689 -1.110 1.00 95.62 217 VAL A CA 1
ATOM 1573 C C . VAL A 1 217 ? -3.955 -12.303 -2.065 1.00 95.62 217 VAL A C 1
ATOM 1575 O O . VAL A 1 217 ? -3.280 -11.295 -1.815 1.00 95.62 217 VAL A O 1
ATOM 1578 N N . PRO A 1 218 ? -3.736 -13.041 -3.173 1.00 93.06 218 PRO A N 1
ATOM 1579 C CA . PRO A 1 218 ? -2.651 -12.715 -4.083 1.00 93.06 218 PRO A CA 1
ATOM 1580 C C . PRO A 1 218 ? -2.948 -11.372 -4.745 1.00 93.06 218 PRO A C 1
ATOM 1582 O O . PRO A 1 218 ? -4.052 -11.127 -5.243 1.00 93.06 218 PRO A O 1
ATOM 1585 N N . GLY A 1 219 ? -1.961 -10.480 -4.745 1.00 88.44 219 GLY A N 1
ATOM 1586 C CA . GLY A 1 219 ? -2.051 -9.240 -5.497 1.00 88.44 219 GLY A CA 1
ATOM 1587 C C . GLY A 1 219 ? -2.058 -9.505 -7.003 1.00 88.44 219 GLY A C 1
ATOM 1588 O O . GLY A 1 219 ? -1.780 -10.607 -7.487 1.00 88.44 219 GLY A O 1
ATOM 1589 N N . LYS A 1 220 ? -2.403 -8.479 -7.785 1.00 79.19 220 LYS A N 1
ATOM 1590 C CA . LYS A 1 220 ? -2.424 -8.610 -9.243 1.00 79.19 220 LYS A CA 1
ATOM 1591 C C . LYS A 1 220 ? -0.994 -8.808 -9.746 1.00 79.19 220 LYS A C 1
ATOM 1593 O O . LYS A 1 220 ? -0.180 -7.894 -9.658 1.00 79.19 220 LYS A O 1
ATOM 1598 N N . ASN A 1 221 ? -0.721 -9.968 -10.338 1.00 65.62 221 ASN A N 1
ATOM 1599 C CA . ASN A 1 221 ? 0.523 -10.184 -11.062 1.00 65.62 221 ASN A CA 1
ATOM 1600 C C . ASN A 1 221 ? 0.510 -9.305 -12.323 1.00 65.62 221 ASN A C 1
ATOM 1602 O O . ASN A 1 221 ? -0.323 -9.495 -13.212 1.00 65.62 221 ASN A O 1
ATOM 1606 N N . ARG A 1 222 ? 1.364 -8.282 -12.357 1.00 59.00 222 ARG A N 1
ATOM 1607 C CA . ARG A 1 222 ? 1.518 -7.370 -13.502 1.00 59.00 222 ARG A CA 1
ATOM 1608 C C . ARG A 1 222 ? 2.927 -7.363 -14.069 1.00 59.00 222 ARG A C 1
ATOM 1610 O O . ARG A 1 222 ? 3.209 -6.545 -14.936 1.00 59.00 222 ARG A O 1
ATOM 1617 N N . ALA A 1 223 ? 3.794 -8.263 -13.615 1.00 53.47 223 ALA A N 1
ATOM 1618 C CA . ALA A 1 223 ? 5.133 -8.336 -14.156 1.00 53.47 223 ALA A CA 1
ATOM 1619 C C . ALA A 1 223 ? 5.048 -8.704 -15.649 1.00 53.47 223 ALA A C 1
ATOM 1621 O O . ALA A 1 223 ? 4.850 -9.860 -16.010 1.00 53.47 223 ALA A O 1
ATOM 1622 N N . ALA A 1 224 ? 5.180 -7.698 -16.516 1.00 56.66 224 ALA A N 1
ATOM 1623 C CA . ALA A 1 224 ? 5.486 -7.890 -17.931 1.00 56.66 224 ALA A CA 1
ATOM 1624 C C . ALA A 1 224 ? 6.959 -8.313 -18.107 1.00 56.66 224 ALA A C 1
ATOM 1626 O O . ALA A 1 224 ? 7.372 -8.677 -19.202 1.00 56.66 224 ALA A O 1
ATOM 1627 N N . GLY A 1 225 ? 7.733 -8.264 -17.015 1.00 61.00 225 GLY A N 1
ATOM 1628 C CA . GLY A 1 225 ? 9.177 -8.372 -16.990 1.00 61.00 225 GLY A CA 1
ATOM 1629 C C . GLY A 1 225 ? 9.776 -9.065 -15.759 1.00 61.00 225 GLY A C 1
ATOM 1630 O O . GLY A 1 225 ? 9.082 -9.715 -14.982 1.00 61.00 225 GLY A O 1
ATOM 1631 N N . ARG A 1 226 ? 11.088 -8.901 -15.555 1.00 63.47 226 ARG A N 1
ATOM 1632 C CA . ARG A 1 226 ? 11.837 -9.388 -14.382 1.00 63.47 226 ARG A CA 1
ATOM 1633 C C . ARG A 1 226 ? 11.495 -8.562 -13.139 1.00 63.47 226 ARG A C 1
ATOM 1635 O O . ARG A 1 226 ? 11.852 -7.391 -13.041 1.00 63.47 226 ARG A O 1
ATOM 1642 N N . ALA A 1 227 ? 10.794 -9.178 -12.191 1.00 58.09 227 ALA A N 1
ATOM 1643 C CA . ALA A 1 227 ? 10.385 -8.543 -10.935 1.00 58.09 227 ALA A CA 1
ATOM 1644 C C . ALA A 1 227 ? 11.387 -8.746 -9.780 1.00 58.09 227 ALA A C 1
ATOM 1646 O O . ALA A 1 227 ? 11.213 -8.202 -8.698 1.00 58.09 227 ALA A O 1
ATOM 1647 N N . ASP A 1 228 ? 12.455 -9.512 -9.995 1.00 63.41 228 ASP A N 1
ATOM 1648 C CA . ASP A 1 228 ? 13.602 -9.631 -9.086 1.00 63.41 228 ASP A CA 1
ATOM 1649 C C . ASP A 1 228 ? 14.559 -8.426 -9.153 1.00 63.41 228 ASP A C 1
ATOM 1651 O O . ASP A 1 228 ? 15.470 -8.316 -8.335 1.00 63.41 228 ASP A O 1
ATOM 1655 N N . LEU A 1 229 ? 14.351 -7.502 -10.098 1.00 66.62 229 LEU A N 1
ATOM 1656 C CA . LEU A 1 229 ? 15.189 -6.324 -10.295 1.00 66.62 229 LEU A CA 1
ATOM 1657 C C . LEU A 1 229 ? 14.394 -5.029 -10.099 1.00 66.62 229 LEU A C 1
ATOM 1659 O O . LEU A 1 229 ? 13.328 -4.833 -10.680 1.00 66.62 229 LEU A O 1
ATOM 1663 N N . VAL A 1 230 ? 14.972 -4.098 -9.331 1.00 69.00 230 VAL A N 1
ATOM 1664 C CA . VAL A 1 230 ? 14.421 -2.747 -9.112 1.00 69.00 230 VAL A CA 1
ATOM 1665 C C . VAL A 1 230 ? 14.270 -1.990 -10.433 1.00 69.00 230 VAL A C 1
ATOM 1667 O O . VAL A 1 230 ? 13.258 -1.340 -10.664 1.00 69.00 230 VAL A O 1
ATOM 1670 N N . ARG A 1 231 ? 15.267 -2.078 -11.318 1.00 81.88 231 ARG A N 1
ATOM 1671 C CA . ARG A 1 231 ? 15.246 -1.503 -12.668 1.00 81.88 231 ARG A CA 1
ATOM 1672 C C . ARG A 1 231 ? 16.019 -2.411 -13.603 1.00 81.88 231 ARG A C 1
ATOM 1674 O O . ARG A 1 231 ? 17.119 -2.835 -13.251 1.00 81.88 231 ARG A O 1
ATOM 1681 N N . TYR A 1 232 ? 15.497 -2.639 -14.800 1.00 87.56 232 TYR A N 1
ATOM 1682 C CA . TYR A 1 232 ? 16.243 -3.333 -15.843 1.00 87.56 232 TYR A CA 1
ATOM 1683 C C . TYR A 1 232 ? 15.809 -2.875 -17.239 1.00 87.56 232 TYR A C 1
ATOM 1685 O O . TYR A 1 232 ? 14.774 -2.229 -17.413 1.00 87.56 232 TYR A O 1
ATOM 1693 N N . ILE A 1 233 ? 16.655 -3.152 -18.226 1.00 93.88 233 ILE A N 1
ATOM 1694 C CA . ILE A 1 233 ? 16.403 -2.851 -19.634 1.00 93.88 233 ILE A CA 1
ATOM 1695 C C . ILE A 1 233 ? 1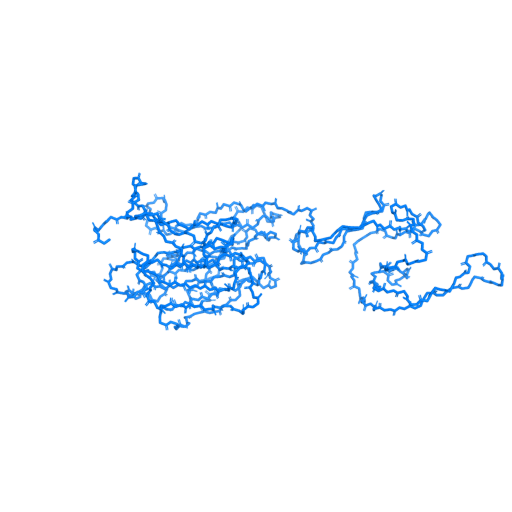6.424 -4.180 -20.374 1.00 93.88 233 ILE A C 1
ATOM 1697 O O . ILE A 1 233 ? 17.376 -4.944 -20.227 1.00 93.88 233 ILE A O 1
ATOM 1701 N N . ASP A 1 234 ? 15.380 -4.432 -21.146 1.00 93.94 234 ASP A N 1
ATOM 1702 C CA . ASP A 1 234 ? 15.285 -5.546 -22.074 1.00 93.94 234 ASP A CA 1
ATOM 1703 C C . ASP A 1 234 ? 15.520 -5.026 -23.491 1.00 93.94 234 ASP A C 1
ATOM 1705 O O . ASP A 1 234 ? 14.893 -4.044 -23.899 1.00 93.94 234 ASP A O 1
ATOM 1709 N N . VAL A 1 235 ? 16.441 -5.648 -24.221 1.00 94.88 235 VAL A N 1
ATOM 1710 C CA . VAL A 1 235 ? 16.739 -5.308 -25.616 1.00 94.88 235 VAL A CA 1
ATOM 1711 C C . VAL A 1 235 ? 16.481 -6.547 -26.454 1.00 94.88 235 VAL A C 1
ATOM 1713 O O . VAL A 1 235 ? 17.304 -7.462 -26.497 1.00 94.88 235 VAL A O 1
ATOM 1716 N N . ASP A 1 236 ? 15.345 -6.558 -27.143 1.00 94.56 236 ASP A N 1
ATOM 1717 C CA . ASP A 1 236 ? 14.992 -7.634 -28.056 1.00 94.56 236 ASP A CA 1
ATOM 1718 C C . ASP A 1 236 ? 15.557 -7.316 -29.444 1.00 94.56 236 ASP A C 1
ATOM 1720 O O . ASP A 1 236 ? 15.081 -6.424 -30.153 1.00 94.56 236 ASP A O 1
ATOM 1724 N N . ILE A 1 237 ? 16.604 -8.046 -29.836 1.00 94.00 237 ILE A N 1
ATOM 1725 C CA . ILE A 1 237 ? 17.257 -7.874 -31.140 1.00 94.00 237 ILE A CA 1
ATOM 1726 C C . ILE A 1 237 ? 16.430 -8.448 -32.301 1.00 94.00 237 ILE A C 1
ATOM 1728 O O . ILE A 1 237 ? 16.703 -8.140 -33.458 1.00 94.00 237 ILE A O 1
ATOM 1732 N N . SER A 1 238 ? 15.444 -9.302 -32.033 1.00 93.06 238 SER A N 1
ATOM 1733 C CA . SER A 1 238 ? 14.561 -9.844 -33.069 1.00 93.06 238 SER A CA 1
ATOM 1734 C C . SER A 1 238 ? 13.436 -8.865 -33.401 1.00 93.06 238 SER A C 1
ATOM 1736 O O . SER A 1 238 ? 13.102 -8.682 -34.570 1.00 93.06 238 SER A O 1
ATOM 1738 N N . GLU A 1 239 ? 12.929 -8.167 -32.385 1.00 95.31 239 GLU A N 1
ATOM 1739 C CA . GLU A 1 239 ? 11.911 -7.121 -32.518 1.00 95.31 239 GLU A CA 1
ATOM 1740 C C . GLU A 1 239 ? 12.507 -5.724 -32.721 1.00 95.31 239 GLU A C 1
ATOM 1742 O O . GLU A 1 239 ? 11.771 -4.772 -32.978 1.00 95.31 239 GLU A O 1
ATOM 1747 N N . GLN A 1 240 ? 13.829 -5.580 -32.569 1.00 96.50 240 GLN A N 1
ATOM 1748 C CA . GLN A 1 240 ? 14.535 -4.298 -32.628 1.00 96.50 240 GLN A CA 1
ATOM 1749 C C . GLN A 1 240 ? 13.902 -3.259 -31.695 1.00 96.50 240 GLN A C 1
ATOM 1751 O O . GLN A 1 240 ? 13.668 -2.105 -32.061 1.00 96.50 240 GLN A O 1
ATOM 1756 N N . THR A 1 241 ? 13.614 -3.688 -30.467 1.00 96.00 241 THR A N 1
ATOM 1757 C CA . THR A 1 241 ? 12.896 -2.895 -29.467 1.00 96.00 241 THR A CA 1
ATOM 1758 C C . THR A 1 241 ? 13.634 -2.925 -28.136 1.00 96.00 241 THR A C 1
ATOM 1760 O O . THR A 1 241 ? 14.184 -3.943 -27.725 1.00 96.00 241 THR A O 1
ATOM 1763 N N . THR A 1 242 ? 13.659 -1.785 -27.450 1.00 95.50 242 THR A N 1
ATOM 1764 C CA . THR A 1 242 ? 14.115 -1.676 -26.066 1.00 95.50 242 THR A CA 1
ATOM 1765 C C . THR A 1 242 ? 12.944 -1.351 -25.159 1.00 95.50 242 THR A C 1
ATOM 1767 O O . THR A 1 242 ? 12.220 -0.378 -25.379 1.00 95.50 242 THR A O 1
ATOM 1770 N N . ARG A 1 243 ? 12.801 -2.145 -24.101 1.00 94.06 243 ARG A N 1
ATOM 1771 C CA . ARG A 1 243 ? 11.804 -1.980 -23.047 1.00 94.06 243 ARG A CA 1
ATOM 1772 C C . ARG A 1 243 ? 12.513 -1.682 -21.737 1.00 94.06 243 ARG A C 1
ATOM 1774 O O . ARG A 1 243 ? 13.427 -2.389 -21.324 1.00 94.06 243 ARG A O 1
ATOM 1781 N N . VAL A 1 244 ? 12.112 -0.600 -21.088 1.00 92.31 244 VAL A N 1
ATOM 1782 C CA . VAL A 1 244 ? 12.678 -0.155 -19.816 1.00 92.31 244 VAL A CA 1
ATOM 1783 C C . VAL A 1 244 ? 11.668 -0.450 -18.730 1.00 92.31 244 VAL A C 1
ATOM 1785 O O . VAL A 1 244 ? 10.542 0.047 -18.788 1.00 92.31 244 VAL A O 1
ATOM 1788 N N . TYR A 1 245 ? 12.096 -1.213 -17.734 1.00 83.00 245 TYR A N 1
ATOM 1789 C CA . TYR A 1 245 ? 11.261 -1.633 -16.626 1.00 83.00 245 TYR A CA 1
ATOM 1790 C C . TYR A 1 245 ? 11.760 -1.050 -15.306 1.00 83.00 245 TYR A C 1
ATOM 1792 O O . TYR A 1 245 ? 12.965 -0.940 -15.061 1.00 83.00 245 TYR A O 1
ATOM 1800 N N . GLU A 1 246 ? 10.818 -0.719 -14.434 1.00 76.06 246 GLU A N 1
ATOM 1801 C CA . GLU A 1 246 ? 11.056 -0.316 -13.050 1.00 76.06 246 GLU A CA 1
ATOM 1802 C C . GLU A 1 246 ? 10.041 -1.055 -12.180 1.00 76.06 246 GLU A C 1
ATOM 1804 O O . GLU A 1 246 ? 8.844 -1.023 -12.455 1.00 76.06 246 GLU A O 1
ATOM 1809 N N . TYR A 1 247 ? 10.530 -1.798 -11.188 1.00 65.88 247 TYR A N 1
ATOM 1810 C CA . TYR A 1 247 ? 9.725 -2.685 -10.345 1.00 65.88 247 TYR A CA 1
ATOM 1811 C C . TYR A 1 247 ? 8.820 -3.615 -11.170 1.00 65.88 247 TYR A C 1
ATOM 1813 O O . TYR A 1 247 ? 7.622 -3.699 -10.929 1.00 65.88 247 TYR A O 1
ATOM 1821 N N . GLY A 1 248 ? 9.368 -4.272 -12.199 1.00 65.62 248 GLY A N 1
ATOM 1822 C CA . GLY A 1 248 ? 8.623 -5.201 -13.063 1.00 65.62 248 GLY A CA 1
ATOM 1823 C C . GLY A 1 248 ? 7.556 -4.573 -13.979 1.00 65.62 248 GLY A C 1
ATOM 1824 O O . GLY A 1 248 ? 6.968 -5.294 -14.787 1.00 65.62 248 GLY A O 1
ATOM 1825 N N . GLU A 1 249 ? 7.322 -3.260 -13.902 1.00 66.75 249 GLU A N 1
ATOM 1826 C CA . GLU A 1 249 ? 6.380 -2.528 -14.757 1.00 66.75 249 GLU A CA 1
ATOM 1827 C C . GLU A 1 249 ? 7.107 -1.909 -15.954 1.00 66.75 249 GLU A C 1
ATOM 1829 O O . GLU A 1 249 ? 8.201 -1.361 -15.813 1.00 66.75 249 GLU A O 1
ATOM 1834 N N . LEU A 1 250 ? 6.491 -1.967 -17.139 1.00 78.00 250 LEU A N 1
ATOM 1835 C CA . LEU A 1 250 ? 7.008 -1.309 -18.339 1.00 78.00 250 LEU A CA 1
ATOM 1836 C C . LEU A 1 250 ? 6.857 0.212 -18.196 1.00 78.00 250 LEU A C 1
ATOM 1838 O O . LEU A 1 250 ? 5.745 0.737 -18.189 1.00 78.00 250 LEU A O 1
ATOM 1842 N N . VAL A 1 251 ? 7.977 0.927 -18.112 1.00 82.50 251 VAL A N 1
ATOM 1843 C CA . VAL A 1 251 ? 8.007 2.393 -17.973 1.00 82.50 251 VAL A CA 1
ATOM 1844 C C . VAL A 1 251 ? 8.149 3.080 -19.324 1.00 82.50 251 VAL A C 1
ATOM 1846 O O . VAL A 1 251 ? 7.559 4.137 -19.552 1.00 82.50 251 VAL A O 1
ATOM 1849 N N . ARG A 1 252 ? 8.959 2.515 -20.225 1.00 87.12 252 ARG A N 1
ATOM 1850 C CA . ARG A 1 252 ? 9.127 3.018 -21.594 1.00 87.12 252 ARG A CA 1
ATOM 1851 C C . ARG A 1 252 ? 9.392 1.889 -22.568 1.00 87.12 252 ARG A C 1
ATOM 1853 O O . ARG A 1 252 ? 10.026 0.901 -22.221 1.00 87.12 252 ARG A O 1
ATOM 1860 N N . GLU A 1 253 ? 9.010 2.129 -23.810 1.00 93.06 253 GLU A N 1
ATOM 1861 C CA . GLU A 1 253 ? 9.337 1.292 -24.954 1.00 93.06 253 GLU A CA 1
ATOM 1862 C C . GLU A 1 253 ? 9.749 2.194 -26.120 1.00 93.06 253 GLU A C 1
ATOM 1864 O O . GLU A 1 253 ? 9.159 3.260 -26.323 1.00 93.06 253 GLU A O 1
ATOM 1869 N N . PHE A 1 254 ? 10.792 1.808 -26.850 1.00 93.31 254 PHE A N 1
ATOM 1870 C CA . PHE A 1 254 ? 11.216 2.493 -28.069 1.00 93.31 254 PHE A CA 1
ATOM 1871 C C . PHE A 1 254 ? 11.959 1.544 -29.008 1.00 93.31 254 PHE A C 1
ATOM 1873 O O . PHE A 1 254 ? 12.589 0.579 -28.578 1.00 93.31 254 PHE A O 1
ATOM 1880 N N . LEU A 1 255 ? 11.893 1.848 -30.304 1.00 95.94 255 LEU A N 1
ATOM 1881 C CA . LEU A 1 255 ? 12.624 1.119 -31.335 1.00 95.94 255 LEU A CA 1
ATOM 1882 C C . LEU A 1 255 ? 14.129 1.386 -31.230 1.00 95.94 255 LEU A C 1
ATOM 1884 O O . LEU A 1 255 ? 14.554 2.494 -30.895 1.00 95.94 255 LEU A O 1
ATOM 1888 N N . VAL A 1 256 ? 14.928 0.381 -31.571 1.00 95.56 256 VAL A N 1
ATOM 1889 C CA . VAL A 1 256 ? 16.390 0.460 -31.645 1.00 95.56 256 VAL A CA 1
ATOM 1890 C C . VAL A 1 256 ? 16.907 -0.052 -32.983 1.00 95.56 256 VAL A C 1
ATOM 1892 O O . VAL A 1 256 ? 16.162 -0.640 -33.761 1.00 95.56 256 VAL A O 1
ATOM 1895 N N . SER A 1 257 ? 18.184 0.198 -33.251 1.00 94.62 257 SER A N 1
ATOM 1896 C CA . SER A 1 257 ? 18.943 -0.483 -34.299 1.00 94.62 257 SER A CA 1
ATOM 1897 C C . SER A 1 257 ? 20.117 -1.176 -33.625 1.00 94.62 257 SER A C 1
ATOM 1899 O O . SER A 1 257 ? 20.952 -0.506 -33.018 1.00 94.62 257 SER A O 1
ATOM 1901 N N . THR A 1 258 ? 20.148 -2.504 -33.655 1.00 94.25 258 THR A N 1
ATOM 1902 C CA . THR A 1 258 ? 21.223 -3.302 -33.045 1.00 94.25 258 THR A CA 1
ATOM 1903 C C . THR A 1 258 ? 22.207 -3.790 -34.101 1.00 94.25 258 THR A C 1
ATOM 1905 O O . THR A 1 258 ? 21.938 -3.686 -35.290 1.00 94.25 258 THR A O 1
ATOM 1908 N N . GLY A 1 259 ? 23.330 -4.364 -33.678 1.00 90.06 259 GLY A N 1
ATOM 1909 C CA . GLY A 1 259 ? 24.420 -4.735 -34.575 1.00 90.06 259 GLY A CA 1
ATOM 1910 C C . GLY A 1 259 ? 24.018 -5.696 -35.701 1.00 90.06 259 GLY A C 1
ATOM 1911 O O . GLY A 1 259 ? 23.218 -6.615 -35.507 1.00 90.06 259 GLY A O 1
ATOM 1912 N N . VAL A 1 260 ? 24.611 -5.497 -36.877 1.00 89.12 260 VAL A N 1
ATOM 1913 C CA . VAL A 1 260 ? 24.503 -6.374 -38.059 1.00 89.12 260 VAL A CA 1
ATOM 1914 C C . VAL A 1 260 ? 25.312 -7.668 -37.937 1.00 89.12 260 VAL A C 1
ATOM 1916 O O . VAL A 1 260 ? 26.186 -7.803 -37.092 1.00 89.12 260 VAL A O 1
ATOM 1919 N N . THR A 1 261 ? 25.119 -8.609 -38.869 1.00 87.12 261 THR A N 1
ATOM 1920 C CA . THR A 1 261 ? 25.852 -9.891 -38.929 1.00 87.12 261 THR A CA 1
ATOM 1921 C C . THR A 1 261 ? 27.378 -9.747 -38.880 1.00 87.12 261 THR A C 1
ATOM 1923 O O . THR A 1 261 ? 28.053 -10.606 -38.320 1.00 87.12 261 THR A O 1
ATOM 1926 N N . LYS A 1 262 ? 27.938 -8.675 -39.463 1.00 87.69 262 LYS A N 1
ATOM 1927 C CA . LYS A 1 262 ? 29.388 -8.401 -39.438 1.00 87.69 262 LYS A CA 1
ATOM 1928 C C . LYS A 1 262 ? 29.874 -7.959 -38.047 1.00 87.69 262 LYS A C 1
ATOM 1930 O O . LYS A 1 262 ? 31.009 -8.258 -37.691 1.00 87.69 262 LYS A O 1
ATOM 1935 N N . TYR A 1 263 ? 29.020 -7.282 -37.277 1.00 87.12 263 TYR A N 1
ATOM 1936 C CA . TYR A 1 263 ? 29.310 -6.714 -35.957 1.00 87.12 263 TYR A CA 1
ATOM 1937 C C . TYR A 1 263 ? 28.120 -6.947 -35.009 1.00 87.12 263 TYR A C 1
ATOM 1939 O O . TYR A 1 263 ? 27.401 -6.005 -34.673 1.00 87.12 263 TYR A O 1
ATOM 1947 N N . PRO A 1 264 ? 27.848 -8.205 -34.621 1.00 91.50 264 PRO A N 1
ATOM 1948 C CA . PRO A 1 264 ? 26.617 -8.544 -33.920 1.00 91.50 264 PRO A CA 1
ATOM 1949 C C . PRO A 1 264 ? 26.589 -7.964 -32.503 1.00 91.50 264 PRO A C 1
ATOM 1951 O O . PRO A 1 264 ? 27.614 -7.874 -31.822 1.00 91.50 264 PRO A O 1
ATOM 1954 N N . THR A 1 265 ? 25.392 -7.626 -32.024 1.00 92.81 265 THR A N 1
ATOM 1955 C CA . THR A 1 265 ? 25.183 -7.335 -30.601 1.00 92.81 265 THR A CA 1
ATOM 1956 C C . THR A 1 265 ? 25.294 -8.623 -29.788 1.00 92.81 265 THR A C 1
ATOM 1958 O O . THR A 1 265 ? 24.651 -9.625 -30.101 1.00 92.81 265 THR A O 1
ATOM 1961 N N . THR A 1 266 ? 26.106 -8.594 -28.732 1.00 94.44 266 THR A N 1
ATOM 1962 C CA . THR A 1 266 ? 26.327 -9.752 -27.860 1.00 94.44 266 THR A CA 1
ATOM 1963 C C . THR A 1 266 ? 25.078 -10.005 -27.020 1.00 94.44 266 THR A C 1
ATOM 1965 O O . THR A 1 266 ? 24.601 -9.110 -26.324 1.00 94.44 266 THR A O 1
ATOM 1968 N N . LEU A 1 267 ? 24.558 -11.232 -27.068 1.00 93.19 267 LEU A N 1
ATOM 1969 C CA . LEU A 1 267 ? 23.424 -11.659 -26.251 1.00 93.19 267 LEU A CA 1
ATOM 1970 C C . LEU A 1 267 ? 23.882 -12.047 -24.842 1.00 93.19 267 LEU A C 1
ATOM 1972 O O . LEU A 1 267 ? 24.907 -12.710 -24.681 1.00 93.19 267 LEU A O 1
ATOM 1976 N N . GLY A 1 268 ? 23.103 -11.675 -23.829 1.00 93.06 268 GLY A N 1
ATOM 1977 C CA . GLY A 1 268 ? 23.360 -12.050 -22.442 1.00 93.06 268 GLY A CA 1
ATOM 1978 C C . GLY A 1 268 ? 22.745 -11.086 -21.435 1.00 93.06 268 GLY A C 1
ATOM 1979 O O . GLY A 1 268 ? 22.116 -10.093 -21.798 1.00 93.06 268 GLY A O 1
ATOM 1980 N N . GLU A 1 269 ? 22.957 -11.382 -20.155 1.00 91.00 269 GLU A N 1
ATOM 1981 C CA . GLU A 1 269 ? 22.623 -10.474 -19.061 1.00 91.00 269 GLU A CA 1
ATOM 1982 C C . GLU A 1 269 ? 23.838 -9.614 -18.705 1.00 91.00 269 GLU A C 1
ATOM 1984 O O . GLU A 1 269 ? 24.941 -10.117 -18.477 1.00 91.00 269 GLU A O 1
ATOM 1989 N N . PHE A 1 270 ? 23.632 -8.300 -18.636 1.00 92.81 270 PHE A N 1
ATOM 1990 C CA . PHE A 1 270 ? 24.689 -7.335 -18.353 1.00 92.81 270 PHE A CA 1
ATOM 1991 C C . PHE A 1 270 ? 24.239 -6.325 -17.303 1.00 92.81 270 PHE A C 1
ATOM 1993 O O . PHE A 1 270 ? 23.065 -5.978 -17.197 1.00 92.81 270 PHE A O 1
ATOM 2000 N N . SER A 1 271 ? 25.200 -5.783 -16.559 1.00 91.19 271 SER A N 1
ATOM 2001 C CA . SER A 1 271 ? 24.968 -4.633 -15.684 1.00 91.19 271 SER A CA 1
ATOM 2002 C C . SER A 1 271 ? 25.459 -3.356 -16.355 1.00 91.19 271 SER A C 1
ATOM 2004 O O . SER A 1 271 ? 26.567 -3.317 -16.894 1.00 91.19 271 SER A O 1
ATOM 2006 N N . VAL A 1 272 ? 24.677 -2.277 -16.265 1.00 92.44 272 VAL A N 1
ATOM 2007 C CA . VAL A 1 272 ? 25.141 -0.944 -16.671 1.00 92.44 272 VAL A CA 1
ATOM 2008 C C . VAL A 1 272 ? 26.303 -0.536 -15.769 1.00 92.44 272 VAL A C 1
ATOM 2010 O O . VAL A 1 272 ? 26.130 -0.334 -14.569 1.00 92.44 272 VAL A O 1
ATOM 2013 N N . ARG A 1 273 ? 27.494 -0.391 -16.352 1.00 92.44 273 ARG A N 1
ATOM 2014 C CA . ARG A 1 273 ? 28.732 -0.080 -15.623 1.00 92.44 273 ARG A CA 1
ATOM 2015 C C . ARG A 1 273 ? 29.007 1.412 -15.536 1.00 92.44 273 ARG A C 1
ATOM 2017 O O . ARG A 1 273 ? 29.561 1.881 -14.546 1.00 92.44 273 ARG A O 1
ATOM 2024 N N . LYS A 1 274 ? 28.667 2.160 -16.588 1.00 93.25 274 LYS A N 1
ATOM 2025 C CA . LYS A 1 274 ? 28.881 3.612 -16.667 1.00 93.25 274 LYS A CA 1
ATOM 2026 C C . LYS A 1 274 ? 27.724 4.282 -17.393 1.00 93.25 274 LYS A C 1
ATOM 2028 O O . LYS A 1 274 ? 27.276 3.786 -18.424 1.00 93.25 274 LYS A O 1
ATOM 2033 N N . LYS A 1 275 ? 27.298 5.434 -16.872 1.00 94.56 275 LYS A N 1
ATOM 2034 C CA . LYS A 1 275 ? 26.369 6.359 -17.530 1.00 94.56 275 LYS A CA 1
ATOM 2035 C C . LYS A 1 275 ? 27.165 7.584 -17.962 1.00 94.56 275 LYS A C 1
ATOM 2037 O O . LYS A 1 275 ? 27.660 8.318 -17.112 1.00 94.56 275 LYS A O 1
ATOM 2042 N N . ILE A 1 276 ? 27.333 7.770 -19.264 1.00 94.75 276 ILE A N 1
ATOM 2043 C CA . ILE A 1 276 ? 28.146 8.841 -19.840 1.00 94.75 276 ILE A CA 1
ATOM 2044 C C . ILE A 1 276 ? 27.207 9.762 -20.608 1.00 94.75 276 ILE A C 1
ATOM 2046 O O . ILE A 1 276 ? 26.587 9.362 -21.595 1.00 94.75 276 ILE A O 1
ATOM 2050 N N . TYR A 1 277 ? 27.083 11.002 -20.137 1.00 95.25 277 TYR A N 1
ATOM 2051 C CA . TYR A 1 277 ? 26.135 11.950 -20.715 1.00 95.25 277 TYR A CA 1
ATOM 2052 C C . TYR A 1 277 ? 26.419 12.231 -22.195 1.00 95.25 277 TYR A C 1
ATOM 2054 O O . TYR A 1 277 ? 25.469 12.299 -22.969 1.00 95.25 277 TYR A O 1
ATOM 2062 N N . MET A 1 278 ? 27.693 12.354 -22.581 1.00 95.50 278 MET A N 1
ATOM 2063 C CA . MET A 1 278 ? 28.124 12.672 -23.942 1.00 95.50 278 MET A CA 1
ATOM 2064 C C . MET A 1 278 ? 29.524 12.109 -24.225 1.00 95.50 278 MET A C 1
ATOM 2066 O O . MET A 1 278 ? 30.374 12.155 -23.334 1.00 95.50 278 MET A O 1
ATOM 2070 N N . MET A 1 279 ? 29.760 11.587 -25.432 1.00 93.50 279 MET A N 1
ATOM 2071 C CA . MET A 1 279 ? 31.084 11.162 -25.907 1.00 93.50 279 MET A CA 1
ATOM 2072 C C . MET A 1 279 ? 31.185 11.175 -27.439 1.00 93.50 279 MET A C 1
ATOM 2074 O O . MET A 1 279 ? 30.171 11.089 -28.128 1.00 93.50 279 MET A O 1
ATOM 2078 N N . ASP A 1 280 ? 32.415 11.225 -27.946 1.00 94.31 280 ASP A N 1
ATOM 2079 C CA . ASP A 1 280 ? 32.728 11.045 -29.365 1.00 94.31 280 ASP A CA 1
ATOM 2080 C C . ASP A 1 280 ? 33.047 9.574 -29.663 1.00 94.31 280 ASP A C 1
ATOM 2082 O O . ASP A 1 280 ? 33.737 8.912 -28.882 1.00 94.31 280 ASP A O 1
ATOM 2086 N N . TYR A 1 281 ? 32.613 9.086 -30.824 1.00 91.44 281 TYR A N 1
ATOM 2087 C CA . TYR A 1 281 ? 32.968 7.773 -31.356 1.00 91.44 281 TYR A CA 1
ATOM 2088 C C . TYR A 1 281 ? 33.778 7.943 -32.637 1.00 91.44 281 TYR A C 1
ATOM 2090 O O . TYR A 1 281 ? 33.261 8.426 -33.640 1.00 91.44 281 TYR A O 1
ATOM 2098 N N . ARG A 1 282 ? 35.039 7.509 -32.623 1.00 91.94 282 ARG A N 1
ATOM 2099 C CA . ARG A 1 282 ? 35.924 7.567 -33.791 1.00 91.94 282 ARG A CA 1
ATOM 2100 C C . ARG A 1 282 ? 36.667 6.256 -33.977 1.00 91.94 282 ARG A C 1
ATOM 2102 O O . ARG A 1 282 ? 37.198 5.716 -33.006 1.00 91.94 282 ARG A O 1
ATOM 2109 N N . TRP A 1 283 ? 36.750 5.794 -35.220 1.00 89.31 283 TRP A N 1
ATOM 2110 C CA . TRP A 1 283 ? 37.590 4.664 -35.592 1.00 89.31 283 TRP A CA 1
ATOM 2111 C C . TRP A 1 283 ? 38.131 4.795 -37.018 1.00 89.31 283 TRP A C 1
ATOM 2113 O O . TRP A 1 283 ? 37.424 5.224 -37.930 1.00 89.31 283 TRP A O 1
ATOM 2123 N N . GLU A 1 284 ? 39.388 4.389 -37.204 1.00 92.81 284 GLU A N 1
ATOM 2124 C CA . GLU A 1 284 ? 40.079 4.378 -38.494 1.00 92.81 284 GLU A CA 1
ATOM 2125 C C . GLU A 1 284 ? 40.684 2.993 -38.756 1.00 92.81 284 GLU A C 1
ATOM 2127 O O . GLU A 1 284 ? 41.555 2.530 -38.022 1.00 92.81 284 GLU A O 1
ATOM 2132 N N . TYR A 1 285 ? 40.228 2.331 -39.820 1.00 87.62 285 TYR A N 1
ATOM 2133 C CA . TYR A 1 285 ? 40.739 1.044 -40.304 1.00 87.62 285 TYR A CA 1
ATOM 2134 C C . TYR A 1 285 ? 41.910 1.198 -41.289 1.00 87.62 285 TYR A C 1
ATOM 2136 O O . TYR A 1 285 ? 42.645 0.242 -41.530 1.00 87.62 285 TYR A O 1
ATOM 2144 N N . GLY A 1 286 ? 42.096 2.390 -41.859 1.00 92.00 286 GLY A N 1
ATOM 2145 C CA . GLY A 1 286 ? 43.175 2.718 -42.792 1.00 92.00 286 GLY A CA 1
ATOM 2146 C C . GLY A 1 286 ? 42.819 3.912 -43.683 1.00 92.00 286 GLY A C 1
ATOM 2147 O O . GLY A 1 286 ? 41.664 4.344 -43.676 1.00 92.00 286 GLY A O 1
ATOM 2148 N N . PRO A 1 287 ? 43.777 4.463 -44.451 1.00 92.19 287 PRO A N 1
ATOM 2149 C CA . PRO A 1 287 ? 43.503 5.551 -45.389 1.00 92.19 287 PRO A CA 1
ATOM 2150 C C . PRO A 1 287 ? 42.378 5.176 -46.364 1.00 92.19 287 PRO A C 1
ATOM 2152 O O . PRO A 1 287 ? 42.387 4.075 -46.912 1.00 92.19 287 PRO A O 1
ATOM 2155 N N . ASP A 1 288 ? 41.409 6.077 -46.541 1.00 89.00 288 ASP A N 1
ATOM 2156 C CA . ASP A 1 288 ? 40.258 5.941 -47.452 1.00 89.00 288 ASP A CA 1
ATOM 2157 C C . ASP A 1 288 ? 39.380 4.686 -47.251 1.00 89.00 288 ASP A C 1
ATOM 2159 O O . ASP A 1 288 ? 38.598 4.318 -48.131 1.00 89.00 288 ASP A O 1
ATOM 2163 N N . HIS A 1 289 ? 39.467 4.020 -46.093 1.00 92.00 289 HIS A N 1
ATOM 2164 C CA . HIS A 1 289 ? 38.634 2.853 -45.810 1.00 92.00 289 HIS A CA 1
ATOM 2165 C C . HIS A 1 289 ? 37.160 3.275 -45.614 1.00 92.00 289 HIS A C 1
ATOM 2167 O O . HIS A 1 289 ? 36.889 4.157 -44.795 1.00 92.00 289 HIS A O 1
ATOM 2173 N N . PRO A 1 290 ? 36.189 2.644 -46.307 1.00 86.94 290 PRO A N 1
ATOM 2174 C CA . PRO A 1 290 ? 34.786 3.080 -46.303 1.00 86.94 290 PRO A CA 1
ATOM 2175 C C . PRO A 1 290 ? 34.098 2.959 -44.936 1.00 86.94 290 PRO A C 1
ATOM 2177 O O . PRO A 1 290 ? 33.148 3.686 -44.674 1.00 86.94 290 PRO A O 1
ATOM 2180 N N . ASP A 1 291 ? 34.598 2.079 -44.061 1.00 85.81 291 ASP A N 1
ATOM 2181 C CA . ASP A 1 291 ? 34.071 1.889 -42.699 1.00 85.81 291 ASP A CA 1
ATOM 2182 C C . ASP A 1 291 ? 34.707 2.840 -41.656 1.00 85.81 291 ASP A C 1
ATOM 2184 O O . ASP A 1 291 ? 34.471 2.683 -40.459 1.00 85.81 291 ASP A O 1
ATOM 2188 N N . ASN A 1 292 ? 35.553 3.796 -42.061 1.00 89.50 292 ASN A N 1
ATOM 2189 C CA . ASN A 1 292 ? 36.059 4.820 -41.138 1.00 89.50 292 ASN A CA 1
ATOM 2190 C C . ASN A 1 292 ? 34.920 5.739 -40.676 1.00 89.50 292 ASN A C 1
ATOM 2192 O O . ASN A 1 292 ? 34.094 6.157 -41.488 1.00 89.50 292 ASN A O 1
ATOM 2196 N N . TYR A 1 293 ? 34.911 6.128 -39.400 1.00 91.00 293 TYR A N 1
ATOM 2197 C CA . TYR A 1 293 ? 33.900 7.047 -38.869 1.00 91.00 293 TYR A CA 1
ATOM 2198 C C . TYR A 1 293 ? 34.452 7.984 -37.787 1.00 91.00 293 TYR A C 1
ATOM 2200 O O . TYR A 1 293 ? 35.369 7.634 -37.044 1.00 91.00 293 TYR A O 1
ATOM 2208 N N . ASP A 1 294 ? 33.855 9.175 -37.684 1.00 94.31 294 ASP A N 1
ATOM 2209 C CA . ASP A 1 294 ? 34.065 10.148 -36.602 1.00 94.31 294 ASP A CA 1
ATOM 2210 C C . ASP A 1 294 ? 32.726 10.835 -36.284 1.00 94.31 294 ASP A C 1
ATOM 2212 O O . ASP A 1 294 ? 32.279 11.737 -36.993 1.00 94.31 294 ASP A O 1
ATOM 2216 N N . ILE A 1 295 ? 32.048 10.348 -35.247 1.00 94.06 295 ILE A N 1
ATOM 2217 C CA . ILE A 1 295 ? 30.723 10.786 -34.808 1.00 94.06 295 ILE A CA 1
ATOM 2218 C C . ILE A 1 295 ? 30.888 11.550 -33.496 1.00 94.06 295 ILE A C 1
ATOM 2220 O O . ILE A 1 295 ? 31.446 11.033 -32.526 1.00 94.06 295 ILE A O 1
ATOM 2224 N N . LYS A 1 296 ? 30.392 12.785 -33.463 1.00 95.75 296 LYS A N 1
ATOM 2225 C CA . LYS A 1 296 ? 30.587 13.724 -32.354 1.00 95.75 296 LYS A CA 1
ATOM 2226 C C . LYS A 1 296 ? 29.373 13.809 -31.442 1.00 95.75 296 LYS A C 1
ATOM 2228 O O . LYS A 1 296 ? 28.253 13.555 -31.868 1.00 95.75 296 LYS A O 1
ATOM 2233 N N . ASP A 1 297 ? 29.593 14.203 -30.191 1.00 95.31 297 ASP A N 1
ATOM 2234 C CA . ASP A 1 297 ? 28.531 14.642 -29.273 1.00 95.31 297 ASP A CA 1
ATOM 2235 C C . ASP A 1 297 ? 27.396 13.619 -29.036 1.00 95.31 297 ASP A C 1
ATOM 2237 O O . ASP A 1 297 ? 26.240 13.982 -28.780 1.00 95.31 297 ASP A O 1
ATOM 2241 N N . VAL A 1 298 ? 27.700 12.320 -29.087 1.00 95.75 298 VAL A N 1
ATOM 2242 C C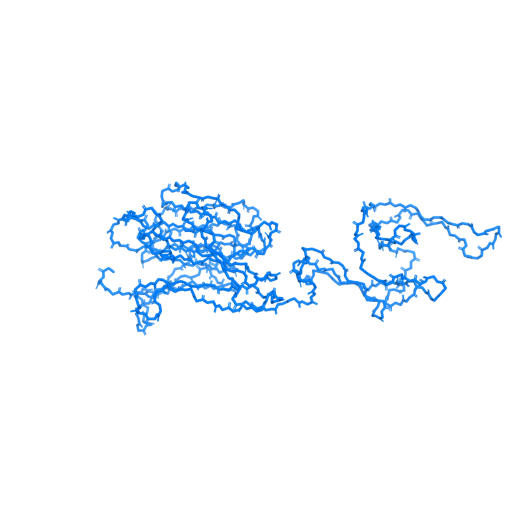A . VAL A 1 298 ? 26.702 11.259 -28.904 1.00 95.75 298 VAL A CA 1
ATOM 2243 C C . VAL A 1 298 ? 26.233 11.237 -27.454 1.00 95.75 298 VAL A C 1
ATOM 2245 O O . VAL A 1 298 ? 27.038 11.049 -26.541 1.00 95.75 298 VAL A O 1
ATOM 2248 N N . LYS A 1 299 ? 24.928 11.428 -27.225 1.00 95.50 299 LYS A N 1
ATOM 2249 C CA . LYS A 1 299 ? 24.337 11.560 -25.883 1.00 95.50 299 LYS A CA 1
ATOM 2250 C C . LYS A 1 299 ? 23.814 10.241 -25.301 1.00 95.50 299 LYS A C 1
ATOM 2252 O O . LYS A 1 299 ? 23.444 9.323 -26.027 1.00 95.50 299 LYS A O 1
ATOM 2257 N N . TRP A 1 300 ? 23.702 10.221 -23.970 1.00 94.19 300 TRP A N 1
ATOM 2258 C CA . TRP A 1 300 ? 23.011 9.197 -23.166 1.00 94.19 300 TRP A CA 1
ATOM 2259 C C . TRP A 1 300 ? 23.579 7.782 -23.326 1.00 94.19 300 TRP A C 1
ATOM 2261 O O . TRP A 1 300 ? 22.852 6.831 -23.590 1.00 94.19 300 TRP A O 1
ATOM 2271 N N . ASN A 1 301 ? 24.886 7.637 -23.141 1.00 95.00 301 ASN A N 1
ATOM 2272 C CA . ASN A 1 301 ? 25.585 6.377 -23.358 1.00 95.00 301 ASN A CA 1
ATOM 2273 C C . ASN A 1 301 ? 25.579 5.531 -22.080 1.00 95.00 301 ASN A C 1
ATOM 2275 O O . ASN A 1 301 ? 26.078 5.955 -21.031 1.00 95.00 301 ASN A O 1
ATOM 2279 N N . LEU A 1 302 ? 25.057 4.314 -22.175 1.00 95.50 302 LEU A N 1
ATOM 2280 C CA . LEU A 1 302 ? 25.096 3.297 -21.133 1.00 95.50 302 LEU A CA 1
ATOM 2281 C C . LEU A 1 302 ? 26.090 2.212 -21.546 1.00 95.50 302 LEU A C 1
ATOM 2283 O O . LEU A 1 302 ? 25.809 1.419 -22.439 1.00 95.50 302 LEU A O 1
ATOM 2287 N N . SER A 1 303 ? 27.252 2.169 -20.896 1.00 94.31 303 SER A N 1
ATOM 2288 C CA . SER A 1 303 ? 28.231 1.097 -21.112 1.00 94.31 303 SER A CA 1
ATOM 2289 C C . SER A 1 303 ? 27.792 -0.155 -20.360 1.00 94.31 303 SER A C 1
ATOM 2291 O O . SER A 1 303 ? 27.639 -0.092 -19.135 1.00 94.31 303 SER A O 1
ATOM 2293 N N . PHE A 1 304 ? 27.619 -1.277 -21.062 1.00 93.94 304 PHE A N 1
ATOM 2294 C CA . PHE A 1 304 ? 27.176 -2.538 -20.451 1.00 93.94 304 PHE A CA 1
ATOM 2295 C C . PHE A 1 304 ? 28.135 -3.710 -20.708 1.00 93.94 304 PHE A C 1
ATOM 2297 O O . PHE A 1 304 ? 28.327 -4.535 -19.815 1.00 93.94 304 PHE A O 1
ATOM 2304 N N . ASN A 1 305 ? 28.827 -3.733 -21.852 1.00 91.06 305 ASN A N 1
ATOM 2305 C CA . ASN A 1 305 ? 29.833 -4.747 -22.171 1.00 91.06 305 ASN A CA 1
ATOM 2306 C C . ASN A 1 305 ? 31.132 -4.087 -22.680 1.00 91.06 305 ASN A C 1
ATOM 2308 O O . ASN A 1 305 ? 31.335 -3.933 -23.884 1.00 91.06 305 ASN A O 1
ATOM 2312 N N . PRO A 1 306 ? 32.022 -3.646 -21.770 1.00 75.25 306 PRO A N 1
ATOM 2313 C CA . PRO A 1 306 ? 33.229 -2.913 -22.145 1.00 75.25 306 PRO A CA 1
ATOM 2314 C C . PRO A 1 306 ? 34.314 -3.790 -22.778 1.00 75.25 306 PRO A C 1
ATOM 2316 O O . PRO A 1 306 ? 35.216 -3.232 -23.389 1.00 75.25 306 PRO A O 1
ATOM 2319 N N . ALA A 1 307 ? 34.252 -5.119 -22.628 1.00 81.88 307 ALA A N 1
ATOM 2320 C CA . ALA A 1 307 ? 35.197 -6.024 -23.284 1.00 81.88 307 ALA A CA 1
ATOM 2321 C C . ALA A 1 307 ? 35.053 -5.959 -24.814 1.00 81.88 307 ALA A C 1
ATOM 2323 O O . ALA A 1 307 ? 36.057 -5.960 -25.518 1.00 81.88 307 ALA A O 1
ATOM 2324 N N . ASP A 1 308 ? 33.817 -5.786 -25.289 1.00 78.94 308 ASP A N 1
ATOM 2325 C CA . ASP A 1 308 ? 33.481 -5.675 -26.713 1.00 78.94 308 ASP A CA 1
ATOM 2326 C C . ASP A 1 308 ? 33.104 -4.240 -27.122 1.00 78.94 308 ASP A C 1
ATOM 2328 O O . ASP A 1 308 ? 32.547 -4.021 -28.193 1.00 78.94 308 ASP A O 1
ATOM 2332 N N . HIS A 1 309 ? 33.379 -3.246 -26.267 1.00 85.12 309 HIS A N 1
ATOM 2333 C CA . HIS A 1 309 ? 33.067 -1.831 -26.512 1.00 85.12 309 HIS A CA 1
ATOM 2334 C C . HIS A 1 309 ? 31.584 -1.542 -26.849 1.00 85.12 309 HIS A C 1
ATOM 2336 O O . HIS A 1 309 ? 31.296 -0.649 -27.642 1.00 85.12 309 HIS A O 1
ATOM 2342 N N . GLN A 1 310 ? 30.630 -2.249 -26.229 1.00 91.06 310 GLN A N 1
ATOM 2343 C CA . GLN A 1 310 ? 29.196 -2.085 -26.515 1.00 91.06 310 GLN A CA 1
ATOM 2344 C C . GLN A 1 310 ? 28.484 -1.134 -25.540 1.00 91.06 310 GLN A C 1
ATOM 2346 O O . GLN A 1 310 ? 28.664 -1.179 -24.312 1.00 91.06 310 GLN A O 1
ATOM 2351 N N . TYR A 1 311 ? 27.634 -0.286 -26.122 1.00 93.75 311 TYR A N 1
ATOM 2352 C CA . TYR A 1 311 ? 26.879 0.765 -25.449 1.00 93.75 311 TYR A CA 1
ATOM 2353 C C . TYR A 1 311 ? 25.439 0.805 -25.967 1.00 93.75 311 TYR A C 1
ATOM 2355 O O . TYR A 1 311 ? 25.197 0.558 -27.144 1.00 93.75 311 TYR A O 1
ATOM 2363 N N . LEU A 1 312 ? 24.495 1.180 -25.103 1.00 94.44 312 LEU A N 1
ATOM 2364 C CA . LEU A 1 312 ? 23.197 1.705 -25.534 1.00 94.44 312 LEU A CA 1
ATOM 2365 C C . LEU A 1 312 ? 23.299 3.233 -25.552 1.00 94.44 312 LEU A C 1
ATOM 2367 O O . LEU A 1 312 ? 23.688 3.818 -24.541 1.00 94.44 312 LEU A O 1
ATOM 2371 N N . HIS A 1 313 ? 22.991 3.884 -26.669 1.00 93.81 313 HIS A N 1
ATOM 2372 C CA . HIS A 1 313 ? 23.151 5.333 -26.818 1.00 93.81 313 HIS A CA 1
ATOM 2373 C C . HIS A 1 313 ? 22.114 5.931 -27.771 1.00 93.81 313 HIS A C 1
ATOM 2375 O O . HIS A 1 313 ? 21.423 5.219 -28.497 1.00 93.81 313 HIS A O 1
ATOM 2381 N N . TYR A 1 314 ? 22.013 7.261 -27.785 1.00 90.81 314 TYR A N 1
ATOM 2382 C CA . TYR A 1 314 ? 21.250 7.964 -28.811 1.00 90.81 314 TYR A CA 1
ATOM 2383 C C . TYR A 1 314 ? 21.965 7.894 -30.164 1.00 90.81 314 TYR A C 1
ATOM 2385 O O . TYR A 1 314 ? 23.189 7.990 -30.207 1.00 90.81 314 TYR A O 1
ATOM 2393 N N . ALA A 1 315 ? 21.229 7.779 -31.267 1.00 91.38 315 ALA A N 1
ATOM 2394 C CA . ALA A 1 315 ? 21.808 7.739 -32.608 1.00 91.38 315 ALA A CA 1
ATOM 2395 C C . ALA A 1 315 ? 21.147 8.783 -33.517 1.00 91.38 315 ALA A C 1
ATOM 2397 O O . ALA A 1 315 ? 20.133 8.521 -34.149 1.00 91.38 315 ALA A O 1
ATOM 2398 N N . TYR A 1 316 ? 21.697 10.001 -33.558 1.00 92.88 316 TYR A N 1
ATOM 2399 C CA . TYR A 1 316 ? 21.120 11.100 -34.351 1.00 92.88 316 TYR A CA 1
ATOM 2400 C C . TYR A 1 316 ? 21.487 11.044 -35.840 1.00 92.88 316 TYR A C 1
ATOM 2402 O O . TYR A 1 316 ? 20.886 11.745 -36.651 1.00 92.88 316 TYR A O 1
ATOM 2410 N N . TRP A 1 317 ? 22.516 10.270 -36.193 1.00 91.25 317 TRP A N 1
ATOM 2411 C CA . TRP A 1 317 ? 23.079 10.211 -37.544 1.00 91.25 317 TRP A CA 1
ATOM 2412 C C . TRP A 1 317 ? 22.318 9.264 -38.477 1.00 91.25 317 TRP A C 1
ATOM 2414 O O . TRP A 1 317 ? 22.608 9.229 -39.670 1.00 91.25 317 TRP A O 1
ATOM 2424 N N . HIS A 1 318 ? 21.341 8.516 -37.960 1.00 89.50 318 HIS A N 1
ATOM 2425 C CA . HIS A 1 318 ? 20.453 7.684 -38.760 1.00 89.50 318 HIS A CA 1
ATOM 2426 C C . HIS A 1 318 ? 19.043 7.631 -38.168 1.00 89.50 318 HIS A C 1
ATOM 2428 O O . HIS A 1 318 ? 18.792 8.062 -37.048 1.00 89.50 318 HIS A O 1
ATOM 2434 N N . ASN A 1 319 ? 18.115 7.058 -38.931 1.00 91.44 319 ASN A N 1
ATOM 2435 C CA . ASN A 1 319 ? 16.715 6.886 -38.546 1.00 91.44 319 ASN A CA 1
ATOM 2436 C C . ASN A 1 319 ? 16.176 5.462 -38.789 1.00 91.44 319 ASN A C 1
ATOM 2438 O O . ASN A 1 319 ? 14.973 5.253 -38.682 1.00 91.44 319 ASN A O 1
ATOM 2442 N N . ASN A 1 320 ? 17.042 4.487 -39.092 1.00 91.50 320 ASN A N 1
ATOM 2443 C CA . ASN A 1 320 ? 16.681 3.089 -39.389 1.00 91.50 320 ASN A CA 1
ATOM 2444 C C . ASN A 1 320 ? 16.254 2.256 -38.153 1.00 91.50 320 ASN A C 1
ATOM 2446 O O . ASN A 1 320 ? 16.610 1.085 -38.031 1.00 91.50 320 ASN A O 1
ATOM 2450 N N . PHE A 1 321 ? 15.551 2.864 -37.200 1.00 93.00 321 PHE A N 1
ATOM 2451 C CA . PHE A 1 321 ? 15.096 2.187 -35.986 1.00 93.00 321 PHE A CA 1
ATOM 2452 C C . PHE A 1 321 ? 14.045 1.121 -36.322 1.00 93.00 321 PHE A C 1
ATOM 2454 O O . PHE A 1 321 ? 13.192 1.342 -37.179 1.00 93.00 321 PHE A O 1
ATOM 2461 N N . GLY A 1 322 ? 14.105 -0.027 -35.645 1.00 93.25 322 GLY A N 1
ATOM 2462 C CA . GLY A 1 322 ? 13.309 -1.213 -35.979 1.00 93.25 322 GLY A CA 1
ATOM 2463 C C . GLY A 1 322 ? 14.041 -2.205 -36.893 1.00 93.25 322 GLY A C 1
ATOM 2464 O O . GLY A 1 322 ? 13.479 -3.241 -37.249 1.00 93.25 322 GLY A O 1
ATOM 2465 N N . HIS A 1 323 ? 15.296 -1.918 -37.259 1.00 92.38 323 HIS A N 1
ATOM 2466 C CA . HIS A 1 323 ? 16.129 -2.758 -38.119 1.00 92.38 323 HIS A CA 1
ATOM 2467 C C . HIS A 1 323 ? 17.593 -2.780 -37.641 1.00 92.38 323 HIS A C 1
ATOM 2469 O O . HIS A 1 323 ? 18.078 -1.749 -37.166 1.00 92.38 323 HIS A O 1
ATOM 2475 N N . PRO A 1 324 ? 18.324 -3.900 -37.821 1.00 88.62 324 PRO A N 1
ATOM 2476 C CA . PRO A 1 324 ? 19.756 -3.953 -37.529 1.00 88.62 324 PRO A CA 1
ATOM 2477 C C . PRO A 1 324 ? 20.578 -2.938 -38.347 1.00 88.62 324 PRO A C 1
ATOM 2479 O O . PRO A 1 324 ? 20.250 -2.681 -39.511 1.00 88.62 324 PRO A O 1
ATOM 2482 N N . MET A 1 325 ? 21.655 -2.397 -37.761 1.00 81.31 325 MET A N 1
ATOM 2483 C CA . MET A 1 325 ? 22.623 -1.488 -38.398 1.00 81.31 325 MET A CA 1
ATOM 2484 C C . MET A 1 325 ? 24.074 -1.796 -38.011 1.00 81.31 325 MET A C 1
ATOM 2486 O O . MET A 1 325 ? 24.323 -2.200 -36.855 1.00 81.31 325 MET A O 1
#

pLDDT: mean 92.09, std 7.81, range [53.47, 98.69]

Foldseek 3Di:
DVPADKDWDKDAAQAAQFIFIGGPVRHTPDDSGDGPDPRPDRRIWAWEWWQLPLPLAIWIKIKRGAQAFGKIFIGHPRRHTPPFMDRPDDRPLRQIKHWEWWQQPLDSHIWIWIKRNAQAFAWIWIDRSVGDTLAIDGDDPPDGGIWAWEWDPQVVPNTIKIWIKGAALQFQKIFIARNRRHTPPDIDRPDPRPQGHIWHWYWQDPPPPPHIDIDIDGHDHPQPDDSVDQWDWDQDQVQQKIFIDGNSDTPDIDFHAAADPVQHDDDDDWDQPDWDAWDWDFDDPDPPDPPGDTGGGWGGWGDTDVVSPDTDTDDPPDDPTRYYD

Radius of gyration: 26.05 Å; chains: 1; bounding box: 72×38×74 Å